Protein AF-0000000078603476 (afdb_homodimer)

InterPro domains:
  IPR000999 Ribonuclease III domain [PF14622] (29-134)
  IPR000999 Ribonuclease III domain [PS50142] (12-132)
  IPR000999 Ribonuclease III domain [SM00535] (27-155)
  IPR000999 Ribonuclease III domain [cd00593] (28-134)
  IPR036389 Ribonuclease III, endonuclease domain superfamily [G3DSA:1.10.1520.10] (11-147)
  IPR036389 Ribonuclease III, endonuclease domain superfamily [SSF69065] (13-151)

Structure (mmCIF, N/CA/C/O backbone):
data_AF-0000000078603476-model_v1
#
loop_
_entity.id
_entity.type
_entity.pdbx_description
1 polymer 'RNase III domain-containing protein'
#
loop_
_atom_site.group_PDB
_atom_site.id
_atom_site.type_symbol
_atom_site.label_atom_id
_atom_site.label_alt_id
_atom_site.label_comp_id
_atom_site.label_asym_id
_atom_site.label_entity_id
_atom_site.label_seq_id
_atom_site.pdbx_PDB_ins_code
_atom_site.Cartn_x
_atom_site.Cartn_y
_atom_site.Cartn_z
_atom_site.occupancy
_atom_site.B_iso_or_equiv
_atom_site.auth_seq_id
_atom_site.auth_comp_id
_atom_site.auth_asym_id
_atom_site.auth_atom_id
_atom_site.pdbx_PDB_model_num
ATOM 1 N N . MET A 1 1 ? -0.217 34.094 14.609 1 34.44 1 MET A N 1
ATOM 2 C CA . MET A 1 1 ? -0.036 32.969 15.531 1 34.44 1 MET A CA 1
ATOM 3 C C . MET A 1 1 ? 1.355 32.344 15.375 1 34.44 1 MET A C 1
ATOM 5 O O . MET A 1 1 ? 1.787 32.062 14.266 1 34.44 1 MET A O 1
ATOM 9 N N . SER A 1 2 ? 2.225 32.531 16.266 1 40.16 2 SER A N 1
ATOM 10 C CA . SER A 1 2 ? 3.652 32.281 16.391 1 40.16 2 SER A CA 1
ATOM 11 C C . SER A 1 2 ? 4.02 30.906 15.836 1 40.16 2 SER A C 1
ATOM 13 O O . SER A 1 2 ? 3.369 29.906 16.156 1 40.16 2 SER A O 1
ATOM 15 N N . ARG A 1 3 ? 4.402 30.781 14.477 1 49.72 3 ARG A N 1
ATOM 16 C CA . ARG A 1 3 ? 5.07 29.781 13.648 1 49.72 3 ARG A CA 1
ATOM 17 C C . ARG A 1 3 ? 6.043 28.938 14.469 1 49.72 3 ARG A C 1
ATOM 19 O O . ARG A 1 3 ? 7.227 29.281 14.57 1 49.72 3 ARG A O 1
ATOM 26 N N . HIS A 1 4 ? 5.641 28.391 15.672 1 55.88 4 HIS A N 1
ATOM 27 C CA . HIS A 1 4 ? 6.527 27.781 16.656 1 55.88 4 HIS A CA 1
ATOM 28 C C . HIS A 1 4 ? 7.027 26.422 16.188 1 55.88 4 HIS A C 1
ATOM 30 O O . HIS A 1 4 ? 6.371 25.766 15.383 1 55.88 4 HIS A O 1
ATOM 36 N N . SER A 1 5 ? 8.383 26.125 16.406 1 64.69 5 SER A N 1
ATOM 37 C CA . SER A 1 5 ? 9.195 24.938 16.188 1 64.69 5 SER A CA 1
ATOM 38 C C . SER A 1 5 ? 8.516 23.688 16.75 1 64.69 5 SER A C 1
ATOM 40 O O . SER A 1 5 ? 8.875 22.578 16.391 1 64.69 5 SER A O 1
ATOM 42 N N . SER A 1 6 ? 7.469 23.984 17.594 1 72.12 6 SER A N 1
ATOM 43 C CA . SER A 1 6 ? 6.812 22.859 18.25 1 72.12 6 SER A CA 1
ATOM 44 C C . SER A 1 6 ? 5.32 23.109 18.438 1 72.12 6 SER A C 1
ATOM 46 O O . SER A 1 6 ? 4.875 24.25 18.391 1 72.12 6 SER A O 1
ATOM 48 N N . PHE A 1 7 ? 4.609 22.141 18.375 1 78.75 7 PHE A N 1
ATOM 49 C CA . PHE A 1 7 ? 3.203 22.203 18.766 1 78.75 7 PHE A CA 1
ATOM 50 C C . PHE A 1 7 ? 3.068 22.453 20.266 1 78.75 7 PHE A C 1
ATOM 52 O O . PHE A 1 7 ? 3.842 21.922 21.062 1 78.75 7 PHE A O 1
ATOM 59 N N . SER A 1 8 ? 2.143 23.375 20.578 1 85.25 8 SER A N 1
ATOM 60 C CA . SER A 1 8 ? 1.782 23.406 21.984 1 85.25 8 SER A CA 1
ATOM 61 C C . SER A 1 8 ? 1.228 22.062 22.453 1 85.25 8 SER A C 1
ATOM 63 O O . SER A 1 8 ? 0.797 21.25 21.625 1 85.25 8 SER A O 1
ATOM 65 N N . VAL A 1 9 ? 1.334 21.828 23.734 1 89.12 9 VAL A N 1
ATOM 66 C CA . VAL A 1 9 ? 0.82 20.594 24.312 1 89.12 9 VAL A CA 1
ATOM 67 C C . VAL A 1 9 ? -0.654 20.422 23.953 1 89.12 9 VAL A C 1
ATOM 69 O O . VAL A 1 9 ? -1.102 19.328 23.641 1 89.12 9 VAL A O 1
ATOM 72 N N . GLN A 1 10 ? -1.368 21.562 23.891 1 91.06 10 GLN A N 1
ATOM 73 C CA . GLN A 1 10 ? -2.793 21.547 23.578 1 91.06 10 GLN A CA 1
ATOM 74 C C . GLN A 1 10 ? -3.031 21.172 22.109 1 91.06 10 GLN A C 1
ATOM 76 O O . GLN A 1 10 ? -3.926 20.375 21.812 1 91.06 10 GLN A O 1
ATOM 81 N N . GLU A 1 11 ? -2.277 21.688 21.25 1 93.56 11 GLU A N 1
ATOM 82 C CA . GLU A 1 11 ? -2.408 21.406 19.828 1 93.56 11 GLU A CA 1
ATOM 83 C C . GLU A 1 11 ? -2.088 19.938 19.531 1 93.56 11 GLU A C 1
ATOM 85 O O . GLU A 1 11 ? -2.803 19.281 18.781 1 93.56 11 GLU A O 1
ATOM 90 N N . LYS A 1 12 ? -1.003 19.531 20.156 1 95.62 12 LYS A N 1
ATOM 91 C CA . LYS A 1 12 ? -0.625 18.125 19.984 1 95.62 12 LYS A CA 1
ATOM 92 C C . LYS A 1 12 ? -1.734 17.203 20.469 1 95.62 12 LYS A C 1
ATOM 94 O O . LYS A 1 12 ? -2.113 16.266 19.75 1 95.62 12 LYS A O 1
ATOM 99 N N . SER A 1 13 ? -2.289 17.484 21.656 1 96.62 13 SER A N 1
ATOM 100 C CA . SER A 1 13 ? -3.35 16.656 22.219 1 96.62 13 SER A CA 1
ATOM 101 C C . SER A 1 13 ? -4.594 16.656 21.344 1 96.62 13 SER A C 1
ATOM 103 O O . SER A 1 13 ? -5.262 15.633 21.188 1 96.62 13 SER A O 1
ATOM 105 N N . ALA A 1 14 ? -4.887 17.766 20.781 1 97.38 14 ALA A N 1
ATOM 106 C CA . ALA A 1 14 ? -6.066 17.891 19.938 1 97.38 14 ALA A CA 1
ATOM 107 C C . ALA A 1 14 ? -5.938 17.016 18.688 1 97.38 14 ALA A C 1
ATOM 109 O O . ALA A 1 14 ? -6.879 16.297 18.328 1 97.38 14 ALA A O 1
ATOM 110 N N . VAL A 1 15 ? -4.785 17.047 18.047 1 98.19 15 VAL A N 1
ATOM 111 C CA . VAL A 1 15 ? -4.59 16.25 16.844 1 98.19 15 VAL A CA 1
ATOM 112 C C . VAL A 1 15 ? -4.566 14.766 17.203 1 98.19 15 VAL A C 1
ATOM 114 O O . VAL A 1 15 ? -5.133 13.938 16.5 1 98.19 15 VAL A O 1
ATOM 117 N N . GLU A 1 16 ? -3.889 14.445 18.312 1 98.56 16 GLU A N 1
ATOM 118 C CA . GLU A 1 16 ? -3.834 13.062 18.766 1 98.56 16 GLU A CA 1
ATOM 119 C C . GLU A 1 16 ? -5.23 12.516 19.047 1 98.56 16 GLU A C 1
ATOM 121 O O . GLU A 1 16 ? -5.496 11.336 18.812 1 98.56 16 GLU A O 1
ATOM 126 N N . GLU A 1 17 ? -6.09 13.375 19.469 1 98.12 17 GLU A N 1
ATOM 127 C CA . GLU A 1 17 ? -7.484 12.984 19.672 1 98.12 17 GLU A CA 1
ATOM 128 C C . GLU A 1 17 ? -8.18 12.75 18.328 1 98.12 17 GLU A C 1
ATOM 130 O O . GLU A 1 17 ? -8.945 11.797 18.188 1 98.12 17 GLU A O 1
ATOM 135 N N . ILE A 1 18 ? -7.953 13.555 17.391 1 98.06 18 ILE A N 1
ATOM 136 C CA . ILE A 1 18 ? -8.555 13.445 16.062 1 98.06 18 ILE A CA 1
ATOM 137 C C . ILE A 1 18 ? -8.141 12.125 15.422 1 98.06 18 ILE A C 1
ATOM 139 O O . ILE A 1 18 ? -8.977 11.422 14.844 1 98.06 18 ILE A O 1
ATOM 143 N N . VAL A 1 19 ? -6.883 11.711 15.547 1 98.38 19 VAL A N 1
ATOM 144 C CA . VAL A 1 19 ? -6.379 10.555 14.82 1 98.38 19 VAL A CA 1
ATOM 145 C C . VAL A 1 19 ? -6.465 9.312 15.711 1 98.38 19 VAL A C 1
ATOM 147 O O . VAL A 1 19 ? -6.301 8.188 15.234 1 98.38 19 VAL A O 1
ATOM 150 N N . GLY A 1 20 ? -6.688 9.5 17.016 1 98.25 20 GLY A N 1
ATOM 151 C CA . GLY A 1 20 ? -6.773 8.383 17.953 1 98.25 20 GLY A CA 1
ATOM 152 C C . GLY A 1 20 ? -5.441 7.695 18.172 1 98.25 20 GLY A C 1
ATOM 153 O O . GLY A 1 20 ? -5.375 6.465 18.234 1 98.25 20 GLY A O 1
ATOM 154 N N . TYR A 1 21 ? -4.391 8.438 18.266 1 98.69 21 TYR A N 1
ATOM 155 C CA . TYR A 1 21 ? -3.047 7.895 18.422 1 98.69 21 TYR A CA 1
ATOM 156 C C . TYR A 1 21 ? -2.148 8.867 19.172 1 98.69 21 TYR A C 1
ATOM 158 O O . TYR A 1 21 ? -2.172 10.078 18.922 1 98.69 21 TYR A O 1
ATOM 166 N N . ARG A 1 22 ? -1.406 8.438 20.109 1 98.5 22 ARG A N 1
ATOM 167 C CA . ARG A 1 22 ? -0.445 9.242 20.859 1 98.5 22 ARG A CA 1
ATOM 168 C C . ARG A 1 22 ? 0.969 9.039 20.328 1 98.5 22 ARG A C 1
ATOM 170 O O . ARG A 1 22 ? 1.52 7.941 20.406 1 98.5 22 ARG A O 1
ATOM 177 N N . PHE A 1 23 ? 1.571 10.094 19.906 1 98.19 23 PHE A N 1
ATOM 178 C CA . PHE A 1 23 ? 2.883 10.008 19.266 1 98.19 23 PHE A CA 1
ATOM 179 C C . PHE A 1 23 ? 3.986 9.93 20.312 1 98.19 23 PHE A C 1
ATOM 181 O O . PHE A 1 23 ? 3.992 10.703 21.281 1 98.19 23 PHE A O 1
ATOM 188 N N . GLU A 1 24 ? 4.84 9.016 20.125 1 97.94 24 GLU A N 1
ATOM 189 C CA . GLU A 1 24 ? 6.066 8.969 20.906 1 97.94 24 GLU A CA 1
ATOM 190 C C . GLU A 1 24 ? 7.086 9.984 20.406 1 97.94 24 GLU A C 1
ATOM 192 O O . GLU A 1 24 ? 7.711 10.695 21.188 1 97.94 24 GLU A O 1
ATOM 197 N N . ASN A 1 25 ? 7.266 10.055 19.109 1 96.56 25 ASN A N 1
ATOM 198 C CA . ASN A 1 25 ? 8.109 11.039 18.438 1 96.56 25 ASN A CA 1
ATOM 199 C C . ASN A 1 25 ? 7.281 12.156 17.812 1 96.56 25 ASN A C 1
ATOM 201 O O . ASN A 1 25 ? 6.715 12 16.734 1 96.56 25 ASN A O 1
ATOM 205 N N . GLU A 1 26 ? 7.332 13.227 18.391 1 95.19 26 GLU A N 1
ATOM 206 C CA . GLU A 1 26 ? 6.527 14.375 17.969 1 95.19 26 GLU A CA 1
ATOM 207 C C . GLU A 1 26 ? 6.973 14.875 16.594 1 95.19 26 GLU A C 1
ATOM 209 O O . GLU A 1 26 ? 6.211 15.547 15.898 1 95.19 26 GLU A O 1
ATOM 214 N N . GLY A 1 27 ? 8.18 14.609 16.219 1 95.44 27 GLY A N 1
ATOM 215 C CA . GLY A 1 27 ? 8.695 15.031 14.93 1 95.44 27 GLY A CA 1
ATOM 216 C C . GLY A 1 27 ? 7.879 14.5 13.766 1 95.44 27 GLY A C 1
ATOM 217 O O . GLY A 1 27 ? 7.707 15.195 12.758 1 95.44 27 GLY A O 1
ATOM 218 N N . TYR A 1 28 ? 7.375 13.227 13.906 1 96.94 28 TYR A N 1
ATOM 219 C CA . TYR A 1 28 ? 6.527 12.656 12.867 1 96.94 28 TYR A CA 1
ATOM 220 C C . TYR A 1 28 ? 5.246 13.461 12.703 1 96.94 28 TYR A C 1
ATOM 222 O O . TYR A 1 28 ? 4.824 13.742 11.578 1 96.94 28 TYR A O 1
ATOM 230 N N . LEU A 1 29 ? 4.695 13.836 13.82 1 97.5 29 LEU A N 1
ATOM 231 C CA . LEU A 1 29 ? 3.451 14.602 13.812 1 97.5 29 LEU A CA 1
ATOM 232 C C . LEU A 1 29 ? 3.668 15.977 13.195 1 97.5 29 LEU A C 1
ATOM 234 O O . LEU A 1 29 ? 2.895 16.406 12.336 1 97.5 29 LEU A O 1
ATOM 238 N N . LEU A 1 30 ? 4.703 16.625 13.609 1 95.88 30 LEU A N 1
ATOM 239 C CA . LEU A 1 30 ? 5.012 17.969 13.109 1 95.88 30 LEU A CA 1
ATOM 240 C C . LEU A 1 30 ? 5.238 17.938 11.602 1 95.88 30 LEU A C 1
ATOM 242 O O . LEU A 1 30 ? 4.699 18.781 10.875 1 95.88 30 LEU A O 1
ATOM 246 N N . ARG A 1 31 ? 5.977 17 11.172 1 96.69 31 ARG A N 1
ATOM 247 C CA . ARG A 1 31 ? 6.254 16.875 9.75 1 96.69 31 ARG A CA 1
ATOM 248 C C . ARG A 1 31 ? 4.973 16.6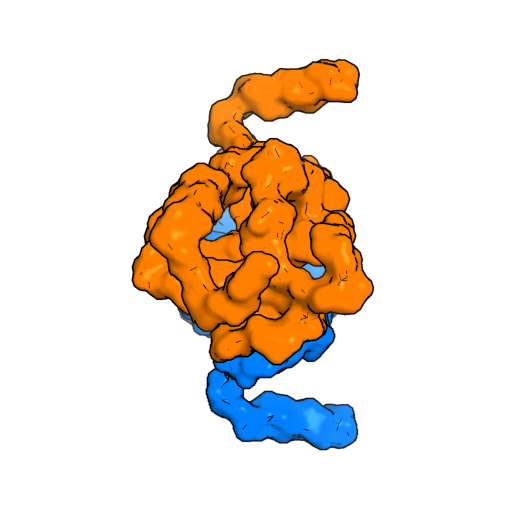25 8.961 1 96.69 31 ARG A C 1
ATOM 250 O O . ARG A 1 31 ? 4.766 17.219 7.898 1 96.69 31 ARG A O 1
ATOM 257 N N . ALA A 1 32 ? 4.117 15.789 9.484 1 98.25 32 ALA A N 1
ATOM 258 C CA . ALA A 1 32 ? 2.887 15.414 8.797 1 98.25 32 ALA A CA 1
ATOM 259 C C . ALA A 1 32 ? 1.976 16.625 8.602 1 98.25 32 ALA A C 1
ATOM 261 O O . ALA A 1 32 ? 1.225 16.703 7.625 1 98.25 32 ALA A O 1
ATOM 262 N N . LEU A 1 33 ? 2.121 17.594 9.492 1 97.62 33 LEU A N 1
ATOM 263 C CA . LEU A 1 33 ? 1.193 18.719 9.469 1 97.62 33 LEU A CA 1
ATOM 264 C C . LEU A 1 33 ? 1.863 19.969 8.898 1 97.62 33 LEU A C 1
ATOM 266 O O . LEU A 1 33 ? 1.305 21.062 8.969 1 97.62 33 LEU A O 1
ATOM 270 N N . THR A 1 34 ? 2.984 19.797 8.367 1 96.75 34 THR A N 1
ATOM 271 C CA . THR A 1 34 ? 3.691 20.906 7.738 1 96.75 34 THR A CA 1
ATOM 272 C C . THR A 1 34 ? 3.666 20.781 6.219 1 96.75 34 THR A C 1
ATOM 274 O O . THR A 1 34 ? 4.309 19.891 5.656 1 96.75 34 THR A O 1
ATOM 277 N N . ALA A 1 35 ? 2.965 21.656 5.566 1 96.5 35 ALA A N 1
ATOM 278 C CA . ALA A 1 35 ? 2.768 21.578 4.125 1 96.5 35 ALA A CA 1
ATOM 279 C C . ALA A 1 35 ? 4.008 22.062 3.373 1 96.5 35 ALA A C 1
ATOM 281 O O . ALA A 1 35 ? 4.816 22.812 3.912 1 96.5 35 ALA A O 1
ATOM 282 N N . LYS A 1 36 ? 4.105 21.562 2.178 1 93.56 36 LYS A N 1
ATOM 283 C CA . LYS A 1 36 ? 5.145 22.047 1.274 1 93.56 36 LYS A CA 1
ATOM 284 C C . LYS A 1 36 ? 5.039 23.562 1.075 1 93.56 36 LYS A C 1
ATOM 286 O O . LYS A 1 36 ? 3.938 24.094 0.937 1 93.56 36 LYS A O 1
ATOM 291 N N . GLY A 1 37 ? 6.188 24.266 1.136 1 90.62 37 GLY A N 1
ATOM 292 C CA . GLY A 1 37 ? 6.195 25.703 0.907 1 90.62 37 GLY A CA 1
ATOM 293 C C . GLY A 1 37 ? 6.234 26.516 2.189 1 90.62 37 GLY A C 1
ATOM 294 O O . GLY A 1 37 ? 6.457 27.719 2.16 1 90.62 37 GLY A O 1
ATOM 295 N N . CYS A 1 38 ? 5.996 25.812 3.283 1 90.75 38 CYS A N 1
ATOM 296 C CA . CYS A 1 38 ? 6.062 26.516 4.562 1 90.75 38 CYS A CA 1
ATOM 297 C C . CYS A 1 38 ? 7.453 27.094 4.793 1 90.75 38 CYS A C 1
ATOM 299 O O . CYS A 1 38 ? 8.461 26.438 4.508 1 90.75 38 CYS A O 1
ATOM 301 N N . GLU A 1 39 ? 7.527 28.234 5.34 1 86 39 GLU A N 1
ATOM 302 C CA . GLU A 1 39 ? 8.773 28.969 5.531 1 86 39 GLU A CA 1
ATOM 303 C C . GLU A 1 39 ? 9.641 28.312 6.598 1 86 39 GLU A C 1
ATOM 305 O O . GLU A 1 39 ? 10.875 28.344 6.512 1 86 39 GLU A O 1
ATOM 310 N N . PHE A 1 40 ? 9.055 27.719 7.598 1 84 40 PHE A N 1
ATOM 311 C CA . PHE A 1 40 ? 9.758 27.047 8.68 1 84 40 PHE A CA 1
ATOM 312 C C . PHE A 1 40 ? 9.352 25.578 8.773 1 84 40 PHE A C 1
ATOM 314 O O . PHE A 1 40 ? 8.227 25.266 9.172 1 84 40 PHE A O 1
ATOM 321 N N . ALA A 1 41 ? 10.266 24.672 8.43 1 88.81 41 ALA A N 1
ATOM 322 C CA . ALA A 1 41 ? 9.984 23.234 8.43 1 88.81 41 ALA A CA 1
ATOM 323 C C . ALA A 1 41 ? 11.172 22.438 8.953 1 88.81 41 ALA A C 1
ATOM 325 O O . ALA A 1 41 ? 11.773 21.641 8.227 1 88.81 41 ALA A O 1
ATOM 326 N N . PRO A 1 42 ? 11.438 22.562 10.25 1 85.19 42 PRO A N 1
ATOM 327 C CA . PRO A 1 42 ? 12.633 21.906 10.805 1 85.19 42 PRO A CA 1
ATOM 328 C C . PRO A 1 42 ? 12.594 20.391 10.648 1 85.19 42 PRO A C 1
ATOM 330 O O . PRO A 1 42 ? 13.648 19.75 10.578 1 85.19 42 PRO A O 1
ATOM 333 N N . HIS A 1 43 ? 11.469 19.797 10.586 1 87.62 43 HIS A N 1
ATOM 334 C CA . HIS A 1 43 ? 11.336 18.344 10.445 1 87.62 43 HIS A CA 1
ATOM 335 C C . HIS A 1 43 ? 10.992 17.969 9.016 1 87.62 43 HIS A C 1
ATOM 337 O O . HIS A 1 43 ? 10.688 16.797 8.734 1 87.62 43 HIS A O 1
ATOM 343 N N . GLY A 1 44 ? 11.047 18.938 8.148 1 91.5 44 GLY A N 1
ATOM 344 C CA . GLY A 1 44 ? 10.656 18.703 6.77 1 91.5 44 GLY A CA 1
ATOM 345 C C . GLY A 1 44 ? 9.18 18.922 6.516 1 91.5 44 GLY A C 1
ATOM 346 O O . GLY A 1 44 ? 8.438 19.297 7.43 1 91.5 44 GLY A O 1
ATOM 347 N N . THR A 1 45 ? 8.75 18.812 5.273 1 95.75 45 THR A N 1
ATOM 348 C CA . THR A 1 45 ? 7.359 18.984 4.879 1 95.75 45 THR A CA 1
ATOM 349 C C . THR A 1 45 ? 6.707 17.641 4.582 1 95.75 45 THR A C 1
ATOM 351 O O . THR A 1 45 ? 7.387 16.609 4.535 1 95.75 45 THR A O 1
ATOM 354 N N . ASN A 1 46 ? 5.453 17.672 4.422 1 97.75 46 ASN A N 1
ATOM 355 C CA . ASN A 1 46 ? 4.727 16.406 4.488 1 97.75 46 ASN A CA 1
ATOM 356 C C . ASN A 1 46 ? 4.574 15.773 3.107 1 97.75 46 ASN A C 1
ATOM 358 O O . ASN A 1 46 ? 4.105 14.641 2.986 1 97.75 46 ASN A O 1
ATOM 362 N N . ASP A 1 47 ? 5.086 16.391 2.041 1 96.62 47 ASP A N 1
ATOM 363 C CA . ASP A 1 47 ? 4.863 15.93 0.675 1 96.62 47 ASP A CA 1
ATOM 364 C C . ASP A 1 47 ? 5.512 14.562 0.44 1 96.62 47 ASP A C 1
ATOM 366 O O . ASP A 1 47 ? 4.887 13.656 -0.107 1 96.62 47 ASP A O 1
ATOM 370 N N . ARG A 1 48 ? 6.73 14.414 0.896 1 95.94 48 ARG A N 1
ATOM 371 C CA . ARG A 1 48 ? 7.406 13.133 0.723 1 95.94 48 ARG A CA 1
ATOM 372 C C . ARG A 1 48 ? 6.797 12.062 1.626 1 95.94 48 ARG A C 1
ATOM 374 O O . ARG A 1 48 ? 6.652 10.906 1.22 1 95.94 48 ARG A O 1
ATOM 381 N N . LEU A 1 49 ? 6.457 12.422 2.834 1 97.38 49 LEU A N 1
ATOM 382 C CA . LEU A 1 49 ? 5.887 11.508 3.814 1 97.38 49 LEU A CA 1
ATOM 383 C C . LEU A 1 49 ? 4.531 10.984 3.346 1 97.38 49 LEU A C 1
ATOM 385 O O . LEU A 1 49 ? 4.168 9.844 3.633 1 97.38 49 LEU A O 1
ATOM 389 N N . ALA A 1 50 ? 3.85 11.75 2.576 1 98.56 50 ALA A N 1
ATOM 390 C CA . ALA A 1 50 ? 2.512 11.391 2.113 1 98.56 50 ALA A CA 1
ATOM 391 C C . ALA A 1 50 ? 2.561 10.219 1.137 1 98.56 50 ALA A C 1
ATOM 393 O O . ALA A 1 50 ? 1.578 9.492 0.979 1 98.56 50 ALA A O 1
ATOM 394 N N . VAL A 1 51 ? 3.664 10.047 0.502 1 98.06 51 VAL A N 1
ATOM 395 C CA . VAL A 1 51 ? 3.771 9.023 -0.535 1 98.06 51 VAL A CA 1
ATOM 396 C C . VAL A 1 51 ? 3.623 7.637 0.087 1 98.06 51 VAL A C 1
ATOM 398 O O . VAL A 1 51 ? 2.701 6.891 -0.254 1 98.06 51 VAL A O 1
ATOM 401 N N . PRO A 1 52 ? 4.469 7.277 1.084 1 98 52 PRO A N 1
ATOM 402 C CA . PRO A 1 52 ? 4.188 5.992 1.73 1 98 52 PRO A CA 1
ATOM 403 C C . PRO A 1 52 ? 2.871 5.992 2.5 1 98 52 PRO A C 1
ATOM 405 O O . PRO A 1 52 ? 2.223 4.953 2.625 1 98 52 PRO A O 1
ATOM 408 N N . GLY A 1 53 ? 2.432 7.125 2.955 1 98.62 53 GLY A N 1
ATOM 409 C CA . GLY A 1 53 ? 1.159 7.234 3.652 1 98.62 53 GLY A CA 1
ATOM 410 C C . GLY A 1 53 ? -0.026 6.824 2.799 1 98.62 53 GLY A C 1
ATOM 411 O O . GLY A 1 53 ? -0.929 6.133 3.273 1 98.62 53 GLY A O 1
ATOM 412 N N . ALA A 1 54 ? 0.021 7.273 1.573 1 98.44 54 ALA A N 1
ATOM 413 C CA . ALA A 1 54 ? -1.046 6.895 0.65 1 98.44 54 ALA A CA 1
ATOM 414 C C . ALA A 1 54 ? -1.077 5.383 0.435 1 98.44 54 ALA A C 1
ATOM 416 O O . ALA A 1 54 ? -2.152 4.781 0.369 1 98.44 54 ALA A O 1
ATOM 417 N N . THR A 1 55 ? 0.052 4.828 0.341 1 98.44 55 THR A N 1
ATOM 418 C CA . THR A 1 55 ? 0.148 3.391 0.112 1 98.44 55 THR A CA 1
ATOM 419 C C . THR A 1 55 ? -0.302 2.615 1.348 1 98.44 55 THR A C 1
ATOM 421 O O . THR A 1 55 ? -0.987 1.598 1.232 1 98.44 55 THR A O 1
ATOM 424 N N . VAL A 1 56 ? 0.063 3.084 2.502 1 98.62 56 VAL A N 1
ATOM 425 C CA . VAL A 1 56 ? -0.378 2.447 3.74 1 98.62 56 VAL A CA 1
ATOM 426 C C . VAL A 1 56 ? -1.899 2.523 3.846 1 98.62 56 VAL A C 1
ATOM 428 O O . VAL A 1 56 ? -2.551 1.547 4.223 1 98.62 56 VAL A O 1
ATOM 431 N N . LEU A 1 57 ? -2.422 3.639 3.529 1 98.44 57 LEU A N 1
ATOM 432 C CA . LEU A 1 57 ? -3.873 3.791 3.576 1 98.44 57 LEU A CA 1
ATOM 433 C C . LEU A 1 57 ? -4.555 2.809 2.627 1 98.44 57 LEU A C 1
ATOM 435 O O . LEU A 1 57 ? -5.531 2.158 3 1 98.44 57 LEU A O 1
ATOM 439 N N . ASN A 1 58 ? -4.062 2.734 1.431 1 98.44 58 ASN A N 1
ATOM 440 C CA . ASN A 1 58 ? -4.59 1.752 0.489 1 98.44 58 ASN A CA 1
ATOM 441 C C . ASN A 1 58 ? -4.527 0.338 1.058 1 98.44 58 ASN A C 1
ATOM 443 O O . ASN A 1 58 ? -5.477 -0.435 0.921 1 98.44 58 ASN A O 1
ATOM 447 N N . LEU A 1 59 ? -3.434 0.029 1.661 1 98.06 59 LEU A N 1
ATOM 448 C CA . LEU A 1 59 ? -3.256 -1.309 2.215 1 98.06 59 LEU A CA 1
ATOM 449 C C . LEU A 1 59 ? -4.266 -1.578 3.324 1 98.06 59 LEU A C 1
ATOM 451 O O . LEU A 1 59 ? -4.848 -2.664 3.391 1 98.06 59 LEU A O 1
ATOM 455 N N . VAL A 1 60 ? -4.473 -0.609 4.16 1 97.06 60 VAL A N 1
ATOM 456 C CA . VAL A 1 60 ? -5.453 -0.738 5.238 1 97.06 60 VAL A CA 1
ATOM 457 C C . VAL A 1 60 ? -6.824 -1.068 4.652 1 97.06 60 VAL A C 1
ATOM 459 O O . VAL A 1 60 ? -7.523 -1.949 5.156 1 97.06 60 VAL A O 1
ATOM 462 N N . ILE A 1 61 ? -7.18 -0.441 3.643 1 96.88 61 ILE A N 1
ATOM 463 C CA . ILE A 1 61 ? -8.5 -0.59 3.033 1 96.88 61 ILE A CA 1
ATOM 464 C C . ILE A 1 61 ? -8.617 -1.967 2.385 1 96.88 61 ILE A C 1
ATOM 466 O O . ILE A 1 61 ? -9.547 -2.717 2.668 1 96.88 61 ILE A O 1
ATOM 470 N N . VAL A 1 62 ? -7.617 -2.342 1.615 1 96.5 62 VAL A N 1
ATOM 471 C CA . VAL A 1 62 ? -7.766 -3.561 0.826 1 96.5 62 VAL A CA 1
ATOM 472 C C . VAL A 1 62 ? -7.492 -4.781 1.701 1 96.5 62 VAL A C 1
ATOM 474 O O . VAL A 1 62 ? -8.086 -5.844 1.498 1 96.5 62 VAL A O 1
ATOM 477 N N . ASP A 1 63 ? -6.594 -4.629 2.631 1 94.62 63 ASP A N 1
ATOM 478 C CA . ASP A 1 63 ? -6.324 -5.734 3.549 1 94.62 63 ASP A CA 1
ATOM 479 C C . ASP A 1 63 ? -7.57 -6.094 4.352 1 94.62 63 ASP A C 1
ATOM 481 O O . ASP A 1 63 ? -7.898 -7.273 4.504 1 94.62 63 ASP A O 1
ATOM 485 N N . THR A 1 64 ? -8.25 -5.098 4.824 1 91.75 64 THR A N 1
ATOM 486 C CA . THR A 1 64 ? -9.492 -5.312 5.566 1 91.75 64 THR A CA 1
ATOM 487 C C . THR A 1 64 ? -10.578 -5.863 4.652 1 91.75 64 THR A C 1
ATOM 489 O O . THR A 1 64 ? -11.336 -6.754 5.051 1 91.75 64 THR A O 1
ATOM 492 N N . ALA A 1 65 ? -10.68 -5.371 3.502 1 93.25 65 ALA A N 1
ATOM 493 C CA . ALA A 1 65 ? -11.68 -5.824 2.535 1 93.25 65 ALA A CA 1
ATOM 494 C C . ALA A 1 65 ? -11.438 -7.277 2.135 1 93.25 65 ALA A C 1
ATOM 496 O O . ALA A 1 65 ? -12.383 -8.055 1.976 1 93.25 65 ALA A O 1
ATOM 497 N N . HIS A 1 66 ? -10.195 -7.613 1.937 1 93.25 66 HIS A N 1
ATOM 498 C CA . HIS A 1 66 ? -9.836 -8.977 1.566 1 93.25 66 HIS A CA 1
ATOM 499 C C . HIS A 1 66 ? -10.32 -9.977 2.605 1 93.25 66 HIS A C 1
ATOM 501 O O . HIS A 1 66 ? -10.805 -11.055 2.254 1 93.25 66 HIS A O 1
ATOM 507 N N . ASP A 1 67 ? -10.273 -9.641 3.826 1 89.56 67 ASP A N 1
ATOM 508 C CA . ASP A 1 67 ? -10.648 -10.531 4.926 1 89.56 67 ASP A CA 1
ATOM 509 C C . ASP A 1 67 ? -12.148 -10.805 4.922 1 89.56 67 ASP A C 1
ATOM 511 O O . ASP A 1 67 ? -12.609 -11.781 5.516 1 89.56 67 ASP A O 1
ATOM 515 N N . THR A 1 68 ? -12.906 -9.953 4.25 1 89.31 68 THR A N 1
ATOM 516 C CA . THR A 1 68 ? -14.352 -10.117 4.234 1 89.31 68 THR A CA 1
ATOM 517 C C . THR A 1 68 ? -14.781 -11.031 3.088 1 89.31 68 THR A C 1
ATOM 519 O O . THR A 1 68 ? -15.945 -11.414 2.994 1 89.31 68 THR A O 1
ATOM 522 N N . GLY A 1 69 ? -13.906 -11.281 2.17 1 88.44 69 GLY A N 1
ATOM 523 C CA . GLY A 1 69 ? -14.227 -12.141 1.043 1 88.44 69 GLY A CA 1
ATOM 524 C C . GLY A 1 69 ? -14.672 -11.375 -0.187 1 88.44 69 GLY A C 1
ATOM 525 O O . GLY A 1 69 ? -15.086 -11.969 -1.185 1 88.44 69 GLY A O 1
ATOM 526 N N . LEU A 1 70 ? -14.594 -10.078 -0.144 1 88.94 70 LEU A N 1
ATOM 527 C CA . LEU A 1 70 ? -14.945 -9.258 -1.297 1 88.94 70 LEU A CA 1
ATOM 528 C C . LEU A 1 70 ? -14.086 -9.617 -2.502 1 88.94 70 LEU A C 1
ATOM 530 O O . LEU A 1 70 ? -12.891 -9.883 -2.359 1 88.94 70 LEU A O 1
ATOM 534 N N . GLY A 1 71 ? -14.719 -9.57 -3.715 1 91.19 71 GLY A N 1
ATOM 535 C CA . GLY A 1 71 ? -13.977 -9.797 -4.945 1 91.19 71 GLY A CA 1
ATOM 536 C C . GLY A 1 71 ? -13.039 -8.656 -5.301 1 91.19 71 GLY A C 1
ATOM 537 O O . GLY A 1 71 ? -13.07 -7.602 -4.66 1 91.19 71 GLY A O 1
ATOM 538 N N . LYS A 1 72 ? -12.219 -8.867 -6.238 1 94.5 72 LYS A N 1
ATOM 539 C CA . LYS A 1 72 ? -11.195 -7.914 -6.66 1 94.5 72 LYS A CA 1
ATOM 540 C C . LYS A 1 72 ? -11.82 -6.582 -7.066 1 94.5 72 LYS A C 1
ATOM 542 O O . LYS A 1 72 ? -11.359 -5.523 -6.641 1 94.5 72 LYS A O 1
ATOM 547 N N . GLU A 1 73 ? -12.859 -6.625 -7.844 1 93.5 73 GLU A N 1
ATOM 548 C CA . GLU A 1 73 ? -13.492 -5.414 -8.359 1 93.5 73 GLU A CA 1
ATOM 549 C C . GLU A 1 73 ? -14.062 -4.566 -7.223 1 93.5 73 GLU A C 1
ATOM 551 O O . GLU A 1 73 ? -13.922 -3.342 -7.227 1 93.5 73 GLU A O 1
ATOM 556 N N . LEU A 1 74 ? -14.641 -5.176 -6.336 1 92.69 74 LEU A N 1
ATOM 557 C CA . LEU A 1 74 ? -15.242 -4.453 -5.219 1 92.69 74 LEU A CA 1
ATOM 558 C C . LEU A 1 74 ? -14.164 -3.885 -4.301 1 92.69 74 LEU A C 1
ATOM 560 O O . LEU A 1 74 ? -14.312 -2.787 -3.76 1 92.69 74 LEU A O 1
ATOM 564 N N . MET A 1 75 ? -13.094 -4.621 -4.086 1 95.25 75 MET A N 1
ATOM 565 C CA . MET A 1 75 ? -11.977 -4.094 -3.305 1 95.25 75 MET A CA 1
ATOM 566 C C . MET A 1 75 ? -11.391 -2.85 -3.961 1 95.25 75 MET A C 1
ATOM 568 O O . MET A 1 75 ? -11.078 -1.872 -3.279 1 95.25 75 MET A O 1
ATOM 572 N N . ASP A 1 76 ? -11.305 -2.895 -5.273 1 95.12 76 ASP A N 1
ATOM 573 C CA . ASP A 1 76 ? -10.789 -1.751 -6.016 1 95.12 76 ASP A CA 1
ATOM 574 C C . ASP A 1 76 ? -11.719 -0.545 -5.887 1 95.12 76 ASP A C 1
ATOM 576 O O . ASP A 1 76 ? -11.25 0.589 -5.75 1 95.12 76 ASP A O 1
ATOM 580 N N . ARG A 1 77 ? -12.953 -0.812 -5.938 1 93.56 77 ARG A N 1
ATOM 581 C CA . ARG A 1 77 ? -13.938 0.258 -5.793 1 93.56 77 ARG A CA 1
ATOM 582 C C . ARG A 1 77 ? -13.844 0.902 -4.414 1 93.56 77 ARG A C 1
ATOM 584 O O . ARG A 1 77 ? -13.914 2.127 -4.289 1 93.56 77 ARG A O 1
ATOM 591 N N . GLU A 1 78 ? -13.664 0.089 -3.434 1 93.19 78 GLU A N 1
ATOM 592 C CA . GLU A 1 78 ? -13.531 0.612 -2.078 1 93.19 78 GLU A CA 1
ATOM 593 C C . GLU A 1 78 ? -12.273 1.473 -1.944 1 93.19 78 GLU A C 1
ATOM 595 O O . GLU A 1 78 ? -12.312 2.543 -1.333 1 93.19 78 GLU A O 1
ATOM 600 N N . ARG A 1 79 ? -11.234 0.951 -2.449 1 95.94 79 ARG A N 1
ATOM 601 C CA . ARG A 1 79 ? -9.984 1.696 -2.418 1 95.94 79 ARG A CA 1
ATOM 602 C C . ARG A 1 79 ? -10.125 3.043 -3.121 1 95.94 79 ARG A C 1
ATOM 604 O O . ARG A 1 79 ? -9.727 4.074 -2.584 1 95.94 79 ARG A O 1
ATOM 611 N N . GLN A 1 80 ? -10.758 3.078 -4.289 1 96.06 80 GLN A N 1
ATOM 612 C CA . GLN A 1 80 ? -10.945 4.297 -5.07 1 96.06 80 GLN A CA 1
ATOM 613 C C . GLN A 1 80 ? -11.82 5.301 -4.324 1 96.06 80 GLN A C 1
ATOM 615 O O . GLN A 1 80 ? -11.586 6.508 -4.387 1 96.06 80 GLN A O 1
ATOM 620 N N . LYS A 1 81 ? -12.734 4.781 -3.662 1 94.69 81 LYS A N 1
ATOM 621 C CA . LYS A 1 81 ? -13.688 5.645 -2.969 1 94.69 81 LYS A CA 1
ATOM 622 C C . LYS A 1 81 ? -13.086 6.203 -1.682 1 94.69 81 LYS A C 1
ATOM 624 O O . LYS A 1 81 ? -13.023 7.422 -1.495 1 94.69 81 LYS A O 1
ATOM 629 N N . TRP A 1 82 ? -12.547 5.289 -0.881 1 96.44 82 TRP A N 1
ATOM 630 C CA . TRP A 1 82 ? -12.203 5.668 0.485 1 96.44 82 TRP A CA 1
ATOM 631 C C . TRP A 1 82 ? -10.797 6.258 0.547 1 96.44 82 TRP A C 1
ATOM 633 O O . TRP A 1 82 ? -10.438 6.926 1.521 1 96.44 82 TRP A O 1
ATOM 643 N N . ALA A 1 83 ? -10 5.996 -0.499 1 97.56 83 ALA A N 1
ATOM 644 C CA . ALA A 1 83 ? -8.648 6.547 -0.526 1 97.56 83 ALA A CA 1
ATOM 645 C C . ALA A 1 83 ? -8.57 7.75 -1.461 1 97.56 83 ALA A C 1
ATOM 647 O O . ALA A 1 83 ? -7.492 8.32 -1.656 1 97.56 83 ALA A O 1
ATOM 648 N N . SER A 1 84 ? -9.688 8.164 -1.994 1 97.62 84 SER A N 1
ATOM 649 C CA . SER A 1 84 ? -9.656 9.305 -2.906 1 97.62 84 SER A CA 1
ATOM 650 C C . SER A 1 84 ? -9.281 10.586 -2.178 1 97.62 84 SER A C 1
ATOM 652 O O . SER A 1 84 ? -9.664 10.797 -1.025 1 97.62 84 SER A O 1
ATOM 654 N N . LYS A 1 85 ? -8.578 11.398 -2.91 1 97.62 85 LYS A N 1
ATOM 655 C CA . LYS A 1 85 ? -8.148 12.664 -2.318 1 97.62 85 LYS A CA 1
ATOM 656 C C . LYS A 1 85 ? -9.344 13.492 -1.856 1 97.62 85 LYS A C 1
ATOM 658 O O . LYS A 1 85 ? -9.305 14.109 -0.792 1 97.62 85 LYS A O 1
ATOM 663 N N . SER A 1 86 ? -10.359 13.516 -2.666 1 97.75 86 SER A N 1
ATOM 664 C CA . SER A 1 86 ? -11.555 14.281 -2.326 1 97.75 86 SER A CA 1
ATOM 665 C C . SER A 1 86 ? -12.188 13.766 -1.038 1 97.75 86 SER A C 1
ATOM 667 O O . SER A 1 86 ? -12.547 14.555 -0.158 1 97.75 86 SER A O 1
ATOM 669 N N . PHE A 1 87 ? -12.328 12.461 -0.866 1 98.06 87 PHE A N 1
ATOM 670 C CA . PHE A 1 87 ? -12.945 11.875 0.319 1 98.06 87 PHE A CA 1
ATOM 671 C C . PHE A 1 87 ? -12.094 12.133 1.556 1 98.06 87 PHE A C 1
ATOM 673 O O . PHE A 1 87 ? -12.602 12.562 2.59 1 98.06 87 PHE A O 1
ATOM 680 N N . ILE A 1 88 ? -10.797 11.852 1.461 1 97.69 88 ILE A N 1
ATOM 681 C CA . ILE A 1 88 ? -9.914 11.953 2.617 1 97.69 88 ILE A CA 1
ATOM 682 C C . ILE A 1 88 ? -9.805 13.414 3.051 1 97.69 88 ILE A C 1
ATOM 684 O O . ILE A 1 88 ? -9.742 13.711 4.246 1 97.69 88 ILE A O 1
ATOM 688 N N . ALA A 1 89 ? -9.766 14.32 2.031 1 98.56 89 ALA A N 1
ATOM 689 C CA . ALA A 1 89 ? -9.766 15.75 2.363 1 98.56 89 ALA A CA 1
ATOM 690 C C . ALA A 1 89 ? -11.023 16.125 3.139 1 98.56 89 ALA A C 1
ATOM 692 O O . ALA A 1 89 ? -10.945 16.844 4.145 1 98.56 89 ALA A O 1
ATOM 693 N N . ARG A 1 90 ? -12.156 15.68 2.689 1 98.31 90 ARG A N 1
ATOM 694 C CA . ARG A 1 90 ? -13.414 15.969 3.361 1 98.31 90 ARG A CA 1
ATOM 695 C C . ARG A 1 90 ? -13.398 15.469 4.801 1 98.31 90 ARG A C 1
ATOM 697 O O . ARG A 1 90 ? -13.898 16.141 5.707 1 98.31 90 ARG A O 1
ATOM 704 N N . GLN A 1 91 ? -12.875 14.305 5.035 1 98.12 91 GLN A N 1
ATOM 705 C CA . GLN A 1 91 ? -12.789 13.75 6.379 1 98.12 91 GLN A CA 1
ATOM 706 C C . GLN A 1 91 ? -11.898 14.609 7.273 1 98.12 91 GLN A C 1
ATOM 708 O O . GLN A 1 91 ? -12.203 14.812 8.453 1 98.12 91 GLN A O 1
ATOM 713 N N . GLY A 1 92 ? -10.75 15.055 6.75 1 98.38 92 GLY A N 1
ATOM 714 C CA . GLY A 1 92 ? -9.883 15.938 7.504 1 98.38 92 GLY A CA 1
ATOM 715 C C . GLY A 1 92 ? -10.555 17.234 7.918 1 98.38 92 GLY A C 1
ATOM 716 O O . GLY A 1 92 ? -10.469 17.641 9.078 1 98.38 92 GLY A O 1
ATOM 717 N N . PHE A 1 93 ? -11.242 17.875 6.93 1 98.38 93 PHE A N 1
ATOM 718 C CA . PHE A 1 93 ? -11.938 19.125 7.215 1 98.38 93 PHE A CA 1
ATOM 719 C C . PHE A 1 93 ? -13.047 18.891 8.242 1 98.38 93 PHE A C 1
ATOM 721 O O . PHE A 1 93 ? -13.219 19.703 9.156 1 98.38 93 PHE A O 1
ATOM 728 N N . ALA A 1 94 ? -13.797 17.828 8.102 1 98.12 94 ALA A N 1
ATOM 729 C CA . ALA A 1 94 ? -14.922 17.516 8.984 1 98.12 94 ALA A CA 1
ATOM 730 C C . ALA A 1 94 ? -14.461 17.375 10.43 1 98.12 94 ALA A C 1
ATOM 732 O O . ALA A 1 94 ? -15.242 17.594 11.359 1 98.12 94 ALA A O 1
ATOM 733 N N . ARG A 1 95 ? -13.203 17.125 10.641 1 98 95 ARG A N 1
ATOM 734 C CA . ARG A 1 95 ? -12.688 16.875 11.977 1 98 95 ARG A CA 1
ATOM 735 C C . ARG A 1 95 ? -11.852 18.047 12.477 1 98 95 ARG A C 1
ATOM 737 O O . ARG A 1 95 ? -11.25 17.984 13.547 1 98 95 ARG A O 1
ATOM 744 N N . GLY A 1 96 ? -11.742 19.031 11.664 1 97.62 96 GLY A N 1
ATOM 745 C CA . GLY A 1 96 ? -11.117 20.281 12.062 1 97.62 96 GLY A CA 1
ATOM 746 C C . GLY A 1 96 ? -9.602 20.25 11.961 1 97.62 96 GLY A C 1
ATOM 747 O O . GLY A 1 96 ? -8.914 21.031 12.625 1 97.62 96 GLY A O 1
ATOM 748 N N . LEU A 1 97 ? -9.094 19.391 11.156 1 97.62 97 LEU A N 1
ATOM 749 C CA . LEU A 1 97 ? -7.648 19.234 11.055 1 97.62 97 LEU A CA 1
ATOM 750 C C . LEU A 1 97 ? -7.008 20.484 10.461 1 97.62 97 LEU A C 1
ATOM 752 O O . LEU A 1 97 ? -5.828 20.766 10.688 1 97.62 97 LEU A O 1
ATOM 756 N N . ASP A 1 98 ? -7.738 21.281 9.68 1 96.38 98 ASP A N 1
ATOM 757 C CA . ASP A 1 98 ? -7.227 22.484 9.031 1 96.38 98 ASP A CA 1
ATOM 758 C C . ASP A 1 98 ? -6.758 23.5 10.062 1 96.38 98 ASP A C 1
ATOM 760 O O . ASP A 1 98 ? -5.875 24.312 9.789 1 96.38 98 ASP A O 1
ATOM 764 N N . ASN A 1 99 ? -7.277 23.406 11.281 1 95.56 99 ASN A N 1
ATOM 765 C CA . ASN A 1 99 ? -6.895 24.312 12.352 1 95.56 99 ASN A CA 1
ATOM 766 C C . ASN A 1 99 ? -5.457 24.078 12.805 1 95.56 99 ASN A C 1
ATOM 768 O O . ASN A 1 99 ? -4.871 24.922 13.492 1 95.56 99 ASN A O 1
ATOM 772 N N . TYR A 1 100 ? -4.918 22.938 12.414 1 95.94 100 TYR A N 1
ATOM 773 C CA . TYR A 1 100 ? -3.627 22.547 12.961 1 95.94 100 TYR A CA 1
ATOM 774 C C . TYR A 1 100 ? -2.582 22.406 11.859 1 95.94 100 TYR A C 1
ATOM 776 O O . TYR A 1 100 ? -1.408 22.156 12.141 1 95.94 100 TYR A O 1
ATOM 784 N N . LEU A 1 101 ? -3.008 22.531 10.625 1 95.69 101 LEU A N 1
ATOM 785 C CA . LEU A 1 101 ? -2.098 22.406 9.492 1 95.69 101 LEU A CA 1
ATOM 786 C C . LEU A 1 101 ? -1.246 23.672 9.336 1 95.69 101 LEU A C 1
ATOM 788 O O . LEU A 1 101 ? -1.767 24.781 9.383 1 95.69 101 LEU A O 1
ATOM 792 N N . ARG A 1 102 ? 0.03 23.453 9.242 1 94.12 102 ARG A N 1
ATOM 793 C CA . ARG A 1 102 ? 0.949 24.547 8.961 1 94.12 102 ARG A CA 1
ATOM 794 C C . ARG A 1 102 ? 1.098 24.766 7.461 1 94.12 102 ARG A C 1
ATOM 796 O O . ARG A 1 102 ? 1.611 23.906 6.75 1 94.12 102 ARG A O 1
ATOM 803 N N . ILE A 1 103 ? 0.663 25.906 7.02 1 93.31 103 ILE A N 1
ATOM 804 C CA . ILE A 1 103 ? 0.677 26.234 5.598 1 93.31 103 ILE A CA 1
ATOM 805 C C . ILE A 1 103 ? 1.444 27.531 5.379 1 93.31 103 ILE A C 1
ATOM 807 O O . ILE A 1 103 ? 1.608 28.328 6.305 1 93.31 103 ILE A O 1
ATOM 811 N N . SER A 1 104 ? 1.93 27.672 4.203 1 91.19 104 SER A N 1
ATOM 812 C CA . SER A 1 104 ? 2.672 28.875 3.875 1 91.19 104 SER A CA 1
ATOM 813 C C . SER A 1 104 ? 1.825 30.125 4.102 1 91.19 104 SER A C 1
ATOM 815 O O . SER A 1 104 ? 0.607 30.094 3.91 1 91.19 104 SER A O 1
ATOM 817 N N . GLN A 1 105 ? 2.455 31.234 4.395 1 88.62 105 GLN A N 1
ATOM 818 C CA . GLN A 1 105 ? 1.773 32.5 4.625 1 88.62 105 GLN A CA 1
ATOM 819 C C . GLN A 1 105 ? 1.084 33 3.355 1 88.62 105 GLN A C 1
ATOM 821 O O . GLN A 1 105 ? 0.062 33.688 3.424 1 88.62 105 GLN A O 1
ATOM 826 N N . SER A 1 106 ? 1.613 32.625 2.246 1 89.44 106 SER A N 1
ATOM 827 C CA . SER A 1 106 ? 1.08 33.094 0.964 1 89.44 106 SER A CA 1
ATOM 828 C C . SER A 1 106 ? -0.322 32.531 0.724 1 89.44 106 SER A C 1
ATOM 830 O O . SER A 1 106 ? -1.083 33.094 -0.074 1 89.44 106 SER A O 1
ATOM 832 N N . CYS A 1 107 ? -0.668 31.547 1.464 1 90.25 107 CYS A N 1
ATOM 833 C CA . CYS A 1 107 ? -1.981 30.922 1.305 1 90.25 107 CYS A CA 1
ATOM 834 C C . CYS A 1 107 ? -3.033 31.672 2.115 1 90.25 107 CYS A C 1
ATOM 836 O O . CYS A 1 107 ? -4.23 31.406 1.975 1 90.25 107 CYS A O 1
ATOM 838 N N . GLN A 1 108 ? -2.617 32.562 2.904 1 87.94 108 GLN A N 1
ATOM 839 C CA . GLN A 1 108 ? -3.486 33.406 3.727 1 87.94 108 GLN A CA 1
ATOM 840 C C . GLN A 1 108 ? -4.406 32.531 4.598 1 87.94 108 GLN A C 1
ATOM 842 O O . GLN A 1 108 ? -5.613 32.781 4.652 1 87.94 108 GLN A O 1
ATOM 847 N N . GLY A 1 109 ? -3.924 31.5 5.07 1 84.31 109 GLY A N 1
ATOM 848 C CA . GLY A 1 109 ? -4.637 30.672 6.031 1 84.31 109 GLY A CA 1
ATOM 849 C C . GLY A 1 109 ? -5.582 29.688 5.379 1 84.31 109 GLY A C 1
ATOM 850 O O . GLY A 1 10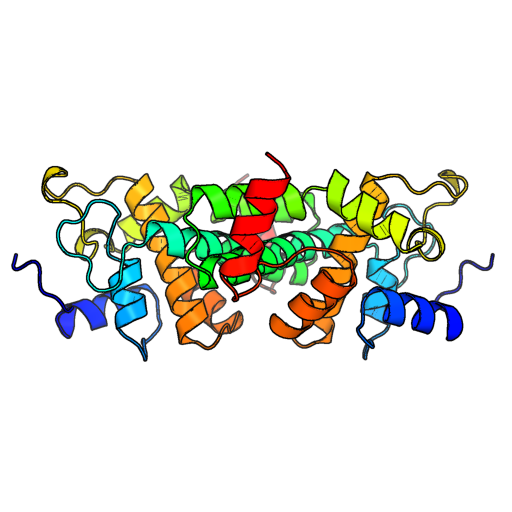9 ? -6.211 28.875 6.066 1 84.31 109 GLY A O 1
ATOM 851 N N . HIS A 1 110 ? -5.676 29.688 4.094 1 91.62 110 HIS A N 1
ATOM 852 C CA . HIS A 1 110 ? -6.582 28.797 3.385 1 91.62 110 HIS A CA 1
ATOM 853 C C . HIS A 1 110 ? -5.91 27.453 3.078 1 91.62 110 HIS A C 1
ATOM 855 O O . HIS A 1 110 ? -4.836 27.422 2.475 1 91.62 110 HIS A O 1
ATOM 861 N N . CYS A 1 111 ? -6.527 26.422 3.561 1 94.81 111 CYS A N 1
ATOM 862 C CA . CYS A 1 111 ? -6.082 25.062 3.283 1 94.81 111 CYS A CA 1
ATOM 863 C C . CYS A 1 111 ? -6.871 24.469 2.125 1 94.81 111 CYS A C 1
ATOM 865 O O . CYS A 1 111 ? -8.086 24.297 2.215 1 94.81 111 CYS A O 1
ATOM 867 N N . SER A 1 112 ? -6.188 24.125 1.038 1 96.75 112 SER A N 1
ATOM 868 C CA . SER A 1 112 ? -6.855 23.516 -0.105 1 96.75 112 SER A CA 1
ATOM 869 C C . SER A 1 112 ? -7.176 22.047 0.163 1 96.75 112 SER A C 1
ATOM 871 O O . SER A 1 112 ? -6.629 21.438 1.089 1 96.75 112 SER A O 1
ATOM 873 N N . SER A 1 113 ? -8.094 21.5 -0.649 1 97.56 113 SER A N 1
ATOM 874 C CA . SER A 1 113 ? -8.414 20.078 -0.55 1 97.56 113 SER A CA 1
ATOM 875 C C . SER A 1 113 ? -7.18 19.219 -0.772 1 97.56 113 SER A C 1
ATOM 877 O O . SER A 1 113 ? -7.008 18.188 -0.11 1 97.56 113 SER A O 1
ATOM 879 N N . ASP A 1 114 ? -6.344 19.625 -1.688 1 97.5 114 ASP A N 1
ATOM 880 C CA . ASP A 1 114 ? -5.121 18.875 -1.962 1 97.5 114 ASP A CA 1
ATOM 881 C C . ASP A 1 114 ? -4.184 18.891 -0.756 1 97.5 114 ASP A C 1
ATOM 883 O O . ASP A 1 114 ? -3.602 17.859 -0.403 1 97.5 114 ASP A O 1
ATOM 887 N N . GLN A 1 115 ? -4.016 20.031 -0.161 1 97.56 115 GLN A N 1
ATOM 888 C CA . GLN A 1 115 ? -3.18 20.156 1.027 1 97.56 115 GLN A CA 1
ATOM 889 C C . GLN A 1 115 ? -3.719 19.297 2.168 1 97.56 115 GLN A C 1
ATOM 891 O O . GLN A 1 115 ? -2.951 18.625 2.871 1 97.56 115 GLN A O 1
ATOM 896 N N . MET A 1 116 ? -5.023 19.328 2.285 1 98.38 116 MET A N 1
ATOM 897 C CA . MET A 1 116 ? -5.648 18.547 3.348 1 98.38 116 MET A CA 1
ATOM 898 C C . MET A 1 116 ? -5.453 17.047 3.115 1 98.38 116 MET A C 1
ATOM 900 O O . MET A 1 116 ? -5.062 16.312 4.027 1 98.38 116 MET A O 1
ATOM 904 N N . ALA A 1 117 ? -5.73 16.578 1.911 1 98.62 117 ALA A N 1
ATOM 905 C CA . ALA A 1 117 ? -5.543 15.172 1.58 1 98.62 117 ALA A CA 1
ATOM 906 C C . ALA A 1 117 ? -4.102 14.734 1.839 1 98.62 117 ALA A C 1
ATOM 908 O O . ALA A 1 117 ? -3.863 13.672 2.41 1 98.62 117 ALA A O 1
ATOM 909 N N . THR A 1 118 ? -3.164 15.586 1.474 1 98.44 118 THR A N 1
ATOM 910 C CA . THR A 1 118 ? -1.748 15.305 1.678 1 98.44 118 THR A CA 1
ATOM 911 C C . THR A 1 118 ? -1.43 15.18 3.164 1 98.44 118 THR A C 1
ATOM 913 O O . THR A 1 118 ? -0.702 14.273 3.576 1 98.44 118 THR A O 1
ATOM 916 N N . ALA A 1 119 ? -1.972 16.078 3.926 1 98.5 119 ALA A N 1
ATOM 917 C CA . ALA A 1 119 ? -1.739 16.047 5.367 1 98.5 119 ALA A CA 1
ATOM 918 C C . ALA A 1 119 ? -2.285 14.773 5.988 1 98.5 119 ALA A C 1
ATOM 920 O O . ALA A 1 119 ? -1.632 14.156 6.832 1 98.5 119 ALA A O 1
ATOM 921 N N . VAL A 1 120 ? -3.482 14.305 5.559 1 98.75 120 VAL A N 1
ATOM 922 C CA . VAL A 1 120 ? -4.09 13.094 6.094 1 98.75 120 VAL A CA 1
ATOM 923 C C . VAL A 1 120 ? -3.23 11.883 5.738 1 98.75 120 VAL A C 1
ATOM 925 O O . VAL A 1 120 ? -2.947 11.039 6.594 1 98.75 120 VAL A O 1
ATOM 928 N N . GLU A 1 121 ? -2.822 11.82 4.531 1 98.81 121 GLU A N 1
ATOM 929 C CA . GLU A 1 121 ? -1.951 10.727 4.109 1 98.81 121 GLU A CA 1
ATOM 930 C C . GLU A 1 121 ? -0.645 10.727 4.898 1 98.81 121 GLU A C 1
ATOM 932 O O . GLU A 1 121 ? -0.174 9.672 5.328 1 98.81 121 GLU A O 1
ATOM 937 N N . ALA A 1 122 ? -0.112 11.93 5.074 1 98.75 122 ALA A N 1
ATOM 938 C CA . ALA A 1 122 ? 1.134 12.055 5.828 1 98.75 122 ALA A CA 1
ATOM 939 C C . ALA A 1 122 ? 0.936 11.648 7.285 1 98.75 122 ALA A C 1
ATOM 941 O O . ALA A 1 122 ? 1.831 11.062 7.898 1 98.75 122 ALA A O 1
ATOM 942 N N . LEU A 1 123 ? -0.168 11.992 7.844 1 98.81 123 LEU A N 1
ATOM 943 C CA . LEU A 1 123 ? -0.472 11.57 9.203 1 98.81 123 LEU A CA 1
ATOM 944 C C . LEU A 1 123 ? -0.517 10.055 9.305 1 98.81 123 LEU A C 1
ATOM 946 O O . LEU A 1 123 ? -0.024 9.477 10.273 1 98.81 123 LEU A O 1
ATOM 950 N N . ILE A 1 124 ? -1.096 9.414 8.32 1 98.75 124 ILE A N 1
ATOM 951 C CA . ILE A 1 124 ? -1.119 7.961 8.25 1 98.75 124 ILE A CA 1
ATOM 952 C C . ILE A 1 124 ? 0.309 7.422 8.266 1 98.75 124 ILE A C 1
ATOM 954 O O . ILE A 1 124 ? 0.628 6.516 9.039 1 98.75 124 ILE A O 1
ATOM 958 N N . ALA A 1 125 ? 1.13 7.992 7.48 1 98.75 125 ALA A N 1
ATOM 959 C CA . ALA A 1 125 ? 2.527 7.566 7.438 1 98.75 125 ALA A CA 1
ATOM 960 C C . ALA A 1 125 ? 3.219 7.82 8.773 1 98.75 125 ALA A C 1
ATOM 962 O O . ALA A 1 125 ? 4.023 7.004 9.227 1 98.75 125 ALA A O 1
ATOM 963 N N . ALA A 1 126 ? 2.984 8.977 9.367 1 98.69 126 ALA A N 1
ATOM 964 C CA . ALA A 1 126 ? 3.574 9.312 10.664 1 98.69 126 ALA A CA 1
ATOM 965 C C . ALA A 1 126 ? 3.223 8.266 11.711 1 98.69 126 ALA A C 1
ATOM 967 O O . ALA A 1 126 ? 4.086 7.82 12.469 1 98.69 126 ALA A O 1
ATOM 968 N N . ILE A 1 127 ? 1.995 7.883 11.734 1 98.81 127 ILE A N 1
ATOM 969 C CA . ILE A 1 127 ? 1.541 6.867 12.68 1 98.81 127 ILE A CA 1
ATOM 970 C C . ILE A 1 127 ? 2.189 5.527 12.352 1 98.81 127 ILE A C 1
ATOM 972 O O . ILE A 1 127 ? 2.648 4.812 13.242 1 98.81 127 ILE A O 1
ATOM 976 N N . TRP A 1 128 ? 2.227 5.195 11.086 1 98.56 128 TRP A N 1
ATOM 977 C CA . TRP A 1 128 ? 2.887 3.988 10.602 1 98.56 128 TRP A CA 1
ATOM 978 C C . TRP A 1 128 ? 4.324 3.912 11.102 1 98.56 128 TRP A C 1
ATOM 980 O O . TRP A 1 128 ? 4.719 2.92 11.719 1 98.56 128 TRP A O 1
ATOM 990 N N . LEU A 1 129 ? 5.012 4.949 10.977 1 97.62 129 LEU A N 1
ATOM 991 C CA . LEU A 1 129 ? 6.418 4.984 11.359 1 97.62 129 LEU A CA 1
ATOM 992 C C . LEU A 1 129 ? 6.562 4.992 12.883 1 97.62 129 LEU A C 1
ATOM 994 O O . LEU A 1 129 ? 7.363 4.234 13.438 1 97.62 129 LEU A O 1
ATOM 998 N N . ASP A 1 130 ? 5.781 5.797 13.562 1 98.44 130 ASP A N 1
ATOM 999 C CA . ASP A 1 130 ? 5.902 5.973 15 1 98.44 130 ASP A CA 1
ATOM 1000 C C . ASP A 1 130 ? 5.473 4.711 15.75 1 98.44 130 ASP A C 1
ATOM 1002 O O . ASP A 1 130 ? 5.988 4.418 16.828 1 98.44 130 ASP A O 1
ATOM 1006 N N . SER A 1 131 ? 4.602 3.893 15.172 1 98.19 131 SER A N 1
ATOM 1007 C CA . SER A 1 131 ? 4.094 2.686 15.812 1 98.19 131 SER A CA 1
ATOM 1008 C C . SER A 1 131 ? 4.996 1.488 15.531 1 98.19 131 SER A C 1
ATOM 1010 O O . SER A 1 131 ? 4.711 0.372 15.969 1 98.19 131 SER A O 1
ATOM 1012 N N . GLY A 1 132 ? 6.094 1.719 14.742 1 97.12 132 GLY A N 1
ATOM 1013 C CA . GLY A 1 132 ? 6.945 0.615 14.328 1 97.12 132 GLY A CA 1
ATOM 1014 C C . GLY A 1 132 ? 6.352 -0.208 13.203 1 97.12 132 GLY A C 1
ATOM 1015 O O . GLY A 1 132 ? 6.488 -1.434 13.18 1 97.12 132 GLY A O 1
ATOM 1016 N N . LYS A 1 133 ? 5.566 0.499 12.328 1 97.44 133 LYS A N 1
ATOM 1017 C CA . LYS A 1 133 ? 4.992 -0.089 11.125 1 97.44 133 LYS A CA 1
ATOM 1018 C C . LYS A 1 133 ? 3.994 -1.189 11.469 1 97.44 133 LYS A C 1
ATOM 1020 O O . LYS A 1 133 ? 4.043 -2.281 10.898 1 97.44 133 LYS A O 1
ATOM 1025 N N . LYS A 1 134 ? 3.117 -0.816 12.406 1 97.12 134 LYS A N 1
ATOM 1026 C CA . LYS A 1 134 ? 2.027 -1.704 12.805 1 97.12 134 LYS A CA 1
ATOM 1027 C C . LYS A 1 134 ? 0.74 -1.362 12.055 1 97.12 134 LYS A C 1
ATOM 1029 O O . LYS A 1 134 ? 0.111 -0.338 12.336 1 97.12 134 LYS A O 1
ATOM 1034 N N . LEU A 1 135 ? 0.313 -2.281 11.258 1 97.06 135 LEU A N 1
ATOM 1035 C CA . LEU A 1 135 ? -0.843 -2.008 10.414 1 97.06 135 LEU A CA 1
ATOM 1036 C C . LEU A 1 135 ? -2.105 -1.846 11.25 1 97.06 135 LEU A C 1
ATOM 1038 O O . LEU A 1 135 ? -2.955 -1.005 10.945 1 97.06 135 LEU A O 1
ATOM 1042 N N . GLU A 1 136 ? -2.242 -2.639 12.281 1 95.81 136 GLU A N 1
ATOM 1043 C CA . GLU A 1 136 ? -3.436 -2.594 13.125 1 95.81 136 GLU A CA 1
ATOM 1044 C C . GLU A 1 136 ? -3.598 -1.223 13.781 1 95.81 136 GLU A C 1
ATOM 1046 O O . GLU A 1 136 ? -4.719 -0.745 13.961 1 95.81 136 GLU A O 1
ATOM 1051 N N . THR A 1 137 ? -2.488 -0.635 14.148 1 97.81 137 THR A N 1
ATOM 1052 C CA . THR A 1 137 ? -2.516 0.699 14.734 1 97.81 137 THR A CA 1
ATOM 1053 C C . THR A 1 137 ? -3.008 1.728 13.719 1 97.81 137 THR A C 1
ATOM 1055 O O . THR A 1 137 ? -3.83 2.586 14.047 1 97.81 137 THR A O 1
ATOM 1058 N N . VAL A 1 138 ? -2.523 1.578 12.523 1 98.31 138 VAL A N 1
ATOM 1059 C CA . VAL A 1 138 ? -2.939 2.504 11.477 1 98.31 138 VAL A CA 1
ATOM 1060 C C . VAL A 1 138 ? -4.418 2.293 11.164 1 98.31 138 VAL A C 1
ATOM 1062 O O . VAL A 1 138 ? -5.148 3.254 10.906 1 98.31 138 VAL A O 1
ATOM 1065 N N . CYS A 1 139 ? -4.844 1.061 11.156 1 97 139 CYS A N 1
ATOM 1066 C CA . CYS A 1 139 ? -6.246 0.741 10.914 1 97 139 CYS A CA 1
ATOM 1067 C C . CYS A 1 139 ? -7.148 1.467 11.906 1 97 139 CYS A C 1
ATOM 1069 O O . CYS A 1 139 ? -8.125 2.104 11.508 1 97 139 CYS A O 1
ATOM 1071 N N . ALA A 1 140 ? -6.824 1.391 13.133 1 97.5 140 ALA A N 1
ATOM 1072 C CA . ALA A 1 140 ? -7.617 2.039 14.18 1 97.5 140 ALA A CA 1
ATOM 1073 C C . ALA A 1 140 ? -7.668 3.549 13.969 1 97.5 140 ALA A C 1
ATOM 1075 O O . ALA A 1 140 ? -8.727 4.164 14.102 1 97.5 140 ALA A O 1
ATOM 1076 N N . SER A 1 141 ? -6.559 4.102 13.625 1 98.31 141 SER A N 1
ATOM 1077 C CA . SER A 1 141 ? -6.492 5.547 13.414 1 98.31 141 SER A CA 1
ATOM 1078 C C . SER A 1 141 ? -7.277 5.961 12.18 1 98.31 141 SER A C 1
ATOM 1080 O O . SER A 1 141 ? -7.941 7 12.18 1 98.31 141 SER A O 1
ATOM 1082 N N . ALA A 1 142 ? -7.121 5.191 11.094 1 97.94 142 ALA A N 1
ATOM 1083 C CA . ALA A 1 142 ? -7.879 5.48 9.883 1 97.94 142 ALA A CA 1
ATOM 1084 C C . ALA A 1 142 ? -9.383 5.488 10.156 1 97.94 142 ALA A C 1
ATOM 1086 O O . ALA A 1 142 ? -10.102 6.379 9.703 1 97.94 142 ALA A O 1
ATOM 1087 N N . GLN A 1 143 ? -9.812 4.531 10.914 1 96.38 143 GLN A N 1
ATOM 1088 C CA . GLN A 1 143 ? -11.219 4.477 11.281 1 96.38 143 GLN A CA 1
ATOM 1089 C C . GLN A 1 143 ? -11.625 5.691 12.109 1 96.38 143 GLN A C 1
ATOM 1091 O O . GLN A 1 143 ? -12.68 6.281 11.883 1 96.38 143 GLN A O 1
ATOM 1096 N N . ARG A 1 144 ? -10.758 6.008 13.031 1 96.88 144 ARG A N 1
ATOM 1097 C CA . ARG A 1 144 ? -11.008 7.184 13.859 1 96.88 144 ARG A CA 1
ATOM 1098 C C . ARG A 1 144 ? -11.125 8.445 13.008 1 96.88 144 ARG A C 1
ATOM 1100 O O . ARG A 1 144 ? -11.891 9.344 13.328 1 96.88 144 ARG A O 1
ATOM 1107 N N . MET A 1 145 ? -10.438 8.469 11.906 1 97.44 145 MET A N 1
ATOM 1108 C CA . MET A 1 145 ? -10.422 9.633 11.023 1 97.44 145 MET A CA 1
ATOM 1109 C C . MET A 1 145 ? -11.539 9.547 9.992 1 97.44 145 MET A C 1
ATOM 1111 O O . MET A 1 145 ? -11.594 10.352 9.062 1 97.44 145 MET A O 1
ATOM 1115 N N . GLY A 1 146 ? -12.352 8.523 10.109 1 95.88 146 GLY A N 1
ATOM 1116 C CA . GLY A 1 146 ? -13.586 8.5 9.336 1 95.88 146 GLY A CA 1
ATOM 1117 C C . GLY A 1 146 ? -13.484 7.633 8.094 1 95.88 146 GLY A C 1
ATOM 1118 O O . GLY A 1 146 ? -14.375 7.664 7.238 1 95.88 146 GLY A O 1
ATOM 1119 N N . ILE A 1 147 ? -12.43 6.938 7.926 1 93.12 147 ILE A N 1
ATOM 1120 C CA . ILE A 1 147 ? -12.305 6.02 6.797 1 93.12 147 ILE A CA 1
ATOM 1121 C C . ILE A 1 147 ? -12.992 4.699 7.133 1 93.12 147 ILE A C 1
ATOM 1123 O O . ILE A 1 147 ? -12.57 3.984 8.047 1 93.12 147 ILE A O 1
ATOM 1127 N N . PRO A 1 148 ? -13.945 4.367 6.32 1 88.12 148 PRO A N 1
ATOM 1128 C CA . PRO A 1 148 ? -14.68 3.135 6.625 1 88.12 148 PRO A CA 1
ATOM 1129 C C . PRO A 1 148 ? -13.906 1.877 6.23 1 88.12 148 PRO A C 1
ATOM 1131 O O . PRO A 1 148 ? -13.391 1.79 5.113 1 88.12 148 PRO A O 1
ATOM 1134 N N . LEU A 1 149 ? -13.68 1.072 7.18 1 84.44 149 LEU A N 1
ATOM 1135 C CA . LEU A 1 149 ? -13.047 -0.209 6.891 1 84.44 149 LEU A CA 1
ATOM 1136 C C . LEU A 1 149 ? -14.047 -1.354 7.02 1 84.44 149 LEU A C 1
ATOM 1138 O O . LEU A 1 149 ? -14.938 -1.308 7.867 1 84.44 149 LEU A O 1
ATOM 1142 N N . ALA A 1 150 ? -14.008 -2.174 5.945 1 72.62 150 ALA A N 1
ATOM 1143 C CA . ALA A 1 150 ? -14.938 -3.295 5.875 1 72.62 150 ALA A CA 1
ATOM 1144 C C . ALA A 1 150 ? -15.016 -4.035 7.207 1 72.62 150 ALA A C 1
ATOM 1146 O O . ALA A 1 150 ? -14.008 -4.172 7.902 1 72.62 150 ALA A O 1
ATOM 1147 N N . ASP A 1 151 ? -16.266 -3.93 7.664 1 63.84 151 ASP A N 1
ATOM 1148 C CA . ASP A 1 151 ? -16.5 -4.672 8.906 1 63.84 151 ASP A CA 1
ATOM 1149 C C . ASP A 1 151 ? -16.469 -6.176 8.656 1 63.84 151 ASP A C 1
ATOM 1151 O O . ASP A 1 151 ? -16.891 -6.641 7.594 1 63.84 151 ASP A O 1
ATOM 1155 N N . ARG A 1 152 ? -15.406 -6.855 9.266 1 54.16 152 ARG A N 1
ATOM 1156 C CA . ARG A 1 152 ? -15.367 -8.312 9.164 1 54.16 152 ARG A CA 1
ATOM 1157 C C . ARG A 1 152 ? -16.766 -8.914 9.328 1 54.16 152 ARG A C 1
ATOM 1159 O O . ARG A 1 152 ? -16.938 -10.117 9.172 1 54.16 152 ARG A O 1
ATOM 1166 N N . ASN A 1 153 ? -17.641 -8.156 9.766 1 46.09 153 ASN A N 1
ATOM 1167 C CA . ASN A 1 153 ? -19 -8.656 9.891 1 46.09 153 ASN A CA 1
ATOM 1168 C C . ASN A 1 153 ? -19.797 -8.453 8.602 1 46.09 153 ASN A C 1
ATOM 1170 O O . ASN A 1 153 ? -20.125 -7.316 8.242 1 46.09 153 ASN A O 1
ATOM 1174 N N . PRO A 1 154 ? -19.875 -9.438 7.746 1 44.34 154 PRO A N 1
ATOM 1175 C CA . PRO A 1 154 ? -20.516 -9.43 6.438 1 44.34 154 PRO A CA 1
ATOM 1176 C C . PRO A 1 154 ? -21.859 -8.688 6.441 1 44.34 154 PRO A C 1
ATOM 1178 O O . PRO A 1 154 ? -22.25 -8.117 5.422 1 44.34 154 PRO A O 1
ATOM 1181 N N . ASP A 1 155 ? -22.609 -8.789 7.383 1 43.41 155 ASP A N 1
ATOM 1182 C CA . ASP A 1 155 ? -23.969 -8.281 7.379 1 43.41 155 ASP A CA 1
ATOM 1183 C C . ASP A 1 155 ? -24 -6.777 7.125 1 43.41 155 ASP A C 1
ATOM 1185 O O . ASP A 1 155 ? -24.906 -6.266 6.473 1 43.41 155 ASP A O 1
ATOM 1189 N N . LEU A 1 156 ? -23.125 -6.094 7.652 1 41.16 156 LEU A N 1
ATOM 1190 C CA . LEU A 1 156 ? -23.234 -4.641 7.574 1 41.16 156 LEU A CA 1
ATOM 1191 C C . LEU A 1 156 ? -22.797 -4.141 6.199 1 41.16 156 LEU A C 1
ATOM 1193 O O . LEU A 1 156 ? -23.391 -3.193 5.668 1 41.16 156 LEU A O 1
ATOM 1197 N N . THR A 1 157 ? -21.734 -4.594 5.633 1 42.12 157 THR A N 1
ATOM 1198 C CA . THR A 1 157 ? -21.234 -4.07 4.371 1 42.12 157 THR A CA 1
ATOM 1199 C C . THR A 1 157 ? -22.203 -4.367 3.23 1 42.12 157 THR A C 1
ATOM 1201 O O . THR A 1 157 ? -22.328 -3.568 2.301 1 42.12 157 THR A O 1
ATOM 1204 N N . GLN A 1 158 ? -22.766 -5.484 3.123 1 42.34 158 GLN A N 1
ATOM 1205 C CA . GLN A 1 158 ? -23.844 -5.738 2.18 1 42.34 158 GLN A CA 1
ATOM 1206 C C . GLN A 1 158 ? -24.969 -4.719 2.344 1 42.34 158 GLN A C 1
ATOM 1208 O O . GLN A 1 158 ? -25.688 -4.422 1.39 1 42.34 158 GLN A O 1
ATOM 1213 N N . ARG A 1 159 ? -25.359 -4.445 3.561 1 36.31 159 ARG A N 1
ATOM 1214 C CA . ARG A 1 159 ? -26.453 -3.527 3.842 1 36.31 159 ARG A CA 1
ATOM 1215 C C . ARG A 1 159 ? -26.094 -2.105 3.414 1 36.31 159 ARG A C 1
ATOM 1217 O O . ARG A 1 159 ? -26.984 -1.334 3.023 1 36.31 159 ARG A O 1
ATOM 1224 N N . LEU A 1 160 ? -24.875 -1.685 3.594 1 38 160 LEU A N 1
ATOM 1225 C CA . LEU A 1 160 ? -24.562 -0.324 3.164 1 38 160 LEU A CA 1
ATOM 1226 C C . LEU A 1 160 ? -24.609 -0.209 1.645 1 38 160 LEU A C 1
ATOM 1228 O O . LEU A 1 160 ? -25.031 0.818 1.107 1 38 160 LEU A O 1
ATOM 1232 N N . ASP A 1 161 ? -24.125 -1.151 0.892 1 38.28 161 ASP A N 1
ATOM 1233 C CA . ASP A 1 161 ? -24.312 -1.16 -0.554 1 38.28 161 ASP A CA 1
ATOM 1234 C C . ASP A 1 161 ? -25.797 -1.154 -0.905 1 38.28 161 ASP A C 1
ATOM 1236 O O . ASP A 1 161 ? -26.203 -0.541 -1.894 1 38.28 161 ASP A O 1
ATOM 1240 N N . ALA A 1 162 ? -26.625 -1.92 -0.218 1 38 162 ALA A N 1
ATOM 1241 C CA . ALA A 1 162 ? -28.062 -1.903 -0.472 1 38 162 ALA A CA 1
ATOM 1242 C C . ALA A 1 162 ? -28.672 -0.546 -0.121 1 38 162 ALA A C 1
ATOM 1244 O O . ALA A 1 162 ? -29.719 -0.175 -0.642 1 38 162 ALA A O 1
ATOM 1245 N N . LEU A 1 163 ? -28.062 0.122 0.852 1 35.34 163 LEU A N 1
ATOM 1246 C CA . LEU A 1 163 ? -28.656 1.409 1.196 1 35.34 163 LEU A CA 1
ATOM 1247 C C . LEU A 1 163 ? -28.297 2.469 0.161 1 35.34 163 LEU A C 1
ATOM 1249 O O . LEU A 1 163 ? -28.953 3.502 0.066 1 35.34 163 LEU A O 1
ATOM 1253 N N . GLU A 1 164 ? -27 2.387 -0.335 1 36.47 164 GLU A N 1
ATOM 1254 C CA . GLU A 1 164 ? -26.75 3.49 -1.263 1 36.47 164 GLU A CA 1
ATOM 1255 C C . GLU A 1 164 ? -27.375 3.201 -2.631 1 36.47 164 GLU A C 1
ATOM 1257 O O . GLU A 1 164 ? -27.281 4.031 -3.541 1 36.47 164 GLU A O 1
ATOM 1262 N N . TYR A 1 165 ? -27.734 1.871 -2.963 1 29.22 165 TYR A N 1
ATOM 1263 C CA . TYR A 1 165 ? -28.688 1.925 -4.062 1 29.22 165 TYR A CA 1
ATOM 1264 C C . TYR A 1 165 ? -30.094 2.256 -3.559 1 29.22 165 TYR A C 1
ATOM 1266 O O . TYR A 1 165 ? -30.484 1.819 -2.475 1 29.22 165 TYR A O 1
ATOM 1274 N N . MET B 1 1 ? 0.355 -33.562 -16.219 1 34.16 1 MET B N 1
ATOM 1275 C CA . MET B 1 1 ? 0.983 -33.406 -14.906 1 34.16 1 MET B CA 1
ATOM 1276 C C . MET B 1 1 ? -0.068 -33.219 -13.82 1 34.16 1 MET B C 1
ATOM 1278 O O . MET B 1 1 ? -0.975 -32.406 -13.953 1 34.16 1 MET B O 1
ATOM 1282 N N . SER B 1 2 ? -0.306 -34.125 -12.977 1 40.09 2 SER B N 1
ATOM 1283 C CA . SER B 1 2 ? -1.31 -34.406 -11.961 1 40.09 2 SER B CA 1
ATOM 1284 C C . SER B 1 2 ? -1.64 -33.188 -11.141 1 40.09 2 SER B C 1
ATOM 1286 O O . SER B 1 2 ? -0.74 -32.469 -10.703 1 40.09 2 SER B O 1
ATOM 1288 N N . ARG B 1 3 ? -2.729 -32.375 -11.508 1 49.56 3 ARG B N 1
ATOM 1289 C CA . ARG B 1 3 ? -3.57 -31.344 -10.883 1 49.56 3 ARG B CA 1
ATOM 1290 C C . ARG B 1 3 ? -3.666 -31.562 -9.375 1 49.56 3 ARG B C 1
ATOM 1292 O O . ARG B 1 3 ? -4.605 -32.188 -8.898 1 49.56 3 ARG B O 1
ATOM 1299 N N . HIS B 1 4 ? -2.535 -31.844 -8.656 1 55.75 4 HIS B N 1
ATOM 1300 C CA . HIS B 1 4 ? -2.572 -32.312 -7.273 1 55.75 4 HIS B CA 1
ATOM 1301 C C . HIS B 1 4 ? -2.904 -31.156 -6.324 1 55.75 4 HIS B C 1
ATOM 1303 O O . HIS B 1 4 ? -2.633 -29.984 -6.633 1 55.75 4 HIS B O 1
ATOM 1309 N N . SER B 1 5 ? -3.807 -31.438 -5.289 1 64.62 5 SER B N 1
ATOM 1310 C CA . SER B 1 5 ? -4.293 -30.641 -4.16 1 64.62 5 SER B CA 1
ATOM 1311 C C . SER B 1 5 ? -3.141 -30 -3.402 1 64.62 5 SER B C 1
ATOM 1313 O O . SER B 1 5 ? -3.35 -29.062 -2.627 1 64.62 5 SER B O 1
ATOM 1315 N N . SER B 1 6 ? -1.909 -30.516 -3.746 1 72.5 6 SER B N 1
ATOM 1316 C CA . SER B 1 6 ? -0.756 -30.016 -3.004 1 72.5 6 SER B CA 1
ATOM 1317 C C . SER B 1 6 ? 0.488 -29.969 -3.885 1 72.5 6 SER B C 1
ATOM 1319 O O . SER B 1 6 ? 0.549 -30.625 -4.922 1 72.5 6 SER B O 1
ATOM 1321 N N . PHE B 1 7 ? 1.279 -29.078 -3.645 1 78.75 7 PHE B N 1
ATOM 1322 C CA . PHE B 1 7 ? 2.604 -29.062 -4.254 1 78.75 7 PHE B CA 1
ATOM 1323 C C . PHE B 1 7 ? 3.453 -30.219 -3.744 1 78.75 7 PHE B C 1
ATOM 1325 O O . PHE B 1 7 ? 3.385 -30.578 -2.566 1 78.75 7 PHE B O 1
ATOM 1332 N N . SER B 1 8 ? 4.152 -30.828 -4.703 1 85.44 8 SER B N 1
ATOM 1333 C CA . SER B 1 8 ? 5.191 -31.734 -4.203 1 85.44 8 SER B CA 1
ATOM 1334 C C . SER B 1 8 ? 6.211 -30.969 -3.355 1 85.44 8 SER B C 1
ATOM 1336 O O . SER B 1 8 ? 6.316 -29.75 -3.449 1 85.44 8 SER B O 1
ATOM 1338 N N . VAL B 1 9 ? 6.867 -31.719 -2.502 1 89.12 9 VAL B N 1
ATOM 1339 C CA . VAL B 1 9 ? 7.891 -31.125 -1.647 1 89.12 9 VAL B CA 1
ATOM 1340 C C . VAL B 1 9 ? 8.93 -30.406 -2.506 1 89.12 9 VAL B C 1
ATOM 1342 O O . VAL B 1 9 ? 9.391 -29.328 -2.148 1 89.12 9 VAL B O 1
ATOM 1345 N N . GLN B 1 10 ? 9.203 -31 -3.688 1 91.06 10 GLN B N 1
ATOM 1346 C CA . GLN B 1 10 ? 10.195 -30.422 -4.59 1 91.06 10 GLN B CA 1
ATOM 1347 C C . GLN B 1 10 ? 9.695 -29.109 -5.191 1 91.06 10 GLN B C 1
ATOM 1349 O O . GLN B 1 10 ? 10.453 -28.141 -5.285 1 91.06 10 GLN B O 1
ATOM 1354 N N . GLU B 1 11 ? 8.492 -29.062 -5.578 1 93.5 11 GLU B N 1
ATOM 1355 C CA . GLU B 1 11 ? 7.91 -27.859 -6.164 1 93.5 11 GLU B CA 1
ATOM 1356 C C . GLU B 1 11 ? 7.848 -26.734 -5.141 1 93.5 11 GLU B C 1
ATOM 1358 O O . GLU B 1 11 ? 8.18 -25.578 -5.457 1 93.5 11 GLU B O 1
ATOM 1363 N N . LYS B 1 12 ? 7.391 -27.125 -3.982 1 95.62 12 LYS B N 1
ATOM 1364 C CA . LYS B 1 12 ? 7.332 -26.141 -2.914 1 95.62 12 LYS B CA 1
ATOM 1365 C C . LYS B 1 12 ? 8.711 -25.547 -2.633 1 95.62 12 LYS B C 1
ATOM 1367 O O . LYS B 1 12 ? 8.867 -24.328 -2.551 1 95.62 12 LYS B O 1
ATOM 1372 N N . SER B 1 13 ? 9.734 -26.406 -2.52 1 96.62 13 SER B N 1
ATOM 1373 C CA . SER B 1 13 ? 11.094 -25.969 -2.236 1 96.62 13 SER B CA 1
ATOM 1374 C C . SER B 1 13 ? 11.633 -25.078 -3.35 1 96.62 13 SER B C 1
ATOM 1376 O O . SER B 1 13 ? 12.336 -24.094 -3.084 1 96.62 13 SER B O 1
ATOM 1378 N N . ALA B 1 14 ? 11.305 -25.391 -4.527 1 97.38 14 ALA B N 1
ATOM 1379 C CA . ALA B 1 14 ? 11.766 -24.609 -5.672 1 97.38 14 ALA B CA 1
ATOM 1380 C C . ALA B 1 14 ? 11.211 -23.188 -5.629 1 97.38 14 ALA B C 1
ATOM 1382 O O . ALA B 1 14 ? 11.953 -22.219 -5.832 1 97.38 14 ALA B O 1
ATOM 1383 N N . VAL B 1 15 ? 9.93 -23.078 -5.363 1 98.19 15 VAL B N 1
ATOM 1384 C CA . VAL B 1 15 ? 9.32 -21.75 -5.32 1 98.19 15 VAL B CA 1
ATOM 1385 C C . VAL B 1 15 ? 9.852 -20.969 -4.117 1 98.19 15 VAL B C 1
ATOM 1387 O O . VAL B 1 15 ? 10.125 -19.766 -4.215 1 98.19 15 VAL B O 1
ATOM 1390 N N . GLU B 1 16 ? 9.969 -21.656 -2.99 1 98.56 16 GLU B N 1
ATOM 1391 C CA . GLU B 1 16 ? 10.5 -21.031 -1.79 1 98.56 16 GLU B CA 1
ATOM 1392 C C . GLU B 1 16 ? 11.914 -20.5 -2.025 1 98.56 16 GLU B C 1
ATOM 1394 O O . GLU B 1 16 ? 12.297 -19.453 -1.477 1 98.56 16 GLU B O 1
ATOM 1399 N N . GLU B 1 17 ? 12.641 -21.172 -2.854 1 98.06 17 GLU B N 1
ATOM 1400 C CA . GLU B 1 17 ? 13.969 -20.688 -3.238 1 98.06 17 GLU B CA 1
ATOM 1401 C C . GLU B 1 17 ? 13.875 -19.453 -4.125 1 98.06 17 GLU B C 1
ATOM 1403 O O . GLU B 1 17 ? 14.641 -18.5 -3.957 1 98.06 17 GLU B O 1
ATOM 1408 N N . ILE B 1 18 ? 12.977 -19.422 -5.016 1 98.06 18 ILE B N 1
ATOM 1409 C CA . ILE B 1 18 ? 12.781 -18.312 -5.926 1 98.06 18 ILE B CA 1
ATOM 1410 C C . ILE B 1 18 ? 12.422 -17.047 -5.133 1 98.06 18 ILE B C 1
ATOM 1412 O O . ILE B 1 18 ? 12.961 -15.977 -5.391 1 98.06 18 ILE B O 1
ATOM 1416 N N . VAL B 1 19 ? 11.57 -17.172 -4.117 1 98.38 19 VAL B N 1
ATOM 1417 C CA . VAL B 1 19 ? 11.055 -15.992 -3.422 1 98.38 19 VAL B CA 1
ATOM 1418 C C . VAL B 1 19 ? 11.906 -15.719 -2.182 1 98.38 19 VAL B C 1
ATOM 1420 O O . VAL B 1 19 ? 11.789 -14.656 -1.569 1 98.38 19 VAL B O 1
ATOM 1423 N N . GLY B 1 20 ? 12.742 -16.672 -1.779 1 98.31 20 GLY B N 1
ATOM 1424 C CA . GLY B 1 20 ? 13.578 -16.516 -0.602 1 98.31 20 GLY B CA 1
ATOM 1425 C C . GLY B 1 20 ? 12.797 -16.516 0.695 1 98.31 20 GLY B C 1
ATOM 1426 O O . GLY B 1 20 ? 13.062 -15.719 1.594 1 98.31 20 GLY B O 1
ATOM 1427 N N . TYR B 1 21 ? 11.812 -17.359 0.808 1 98.75 21 TYR B N 1
ATOM 1428 C CA . TYR B 1 21 ? 10.938 -17.406 1.976 1 98.75 21 TYR B CA 1
ATOM 1429 C C . TYR B 1 21 ? 10.383 -18.812 2.172 1 98.75 21 TYR B C 1
ATOM 1431 O O . TYR B 1 21 ? 9.977 -19.469 1.207 1 98.75 21 TYR B O 1
ATOM 1439 N N . ARG B 1 22 ? 10.383 -19.328 3.334 1 98.5 22 ARG B N 1
ATOM 1440 C CA . ARG B 1 22 ? 9.805 -20.641 3.668 1 98.5 22 ARG B CA 1
ATOM 1441 C C . ARG B 1 22 ? 8.422 -20.469 4.293 1 98.5 22 ARG B C 1
ATOM 1443 O O . ARG B 1 22 ? 8.289 -19.906 5.383 1 98.5 22 ARG B O 1
ATOM 1450 N N . PHE B 1 23 ? 7.457 -21.062 3.684 1 98.19 23 PHE B N 1
ATOM 1451 C CA . PHE B 1 23 ? 6.078 -20.891 4.125 1 98.19 23 PHE B CA 1
ATOM 1452 C C . PHE B 1 23 ? 5.762 -21.812 5.293 1 98.19 23 PHE B C 1
ATOM 1454 O O . PHE B 1 23 ? 6.082 -23 5.25 1 98.19 23 PHE B O 1
ATOM 1461 N N . GLU B 1 24 ? 5.195 -21.266 6.293 1 97.94 24 GLU B N 1
ATOM 1462 C CA . GLU B 1 24 ? 4.633 -22.062 7.371 1 97.94 24 GLU B CA 1
ATOM 1463 C C . GLU B 1 24 ? 3.289 -22.656 6.969 1 97.94 24 GLU B C 1
ATOM 1465 O O . GLU B 1 24 ? 3.031 -23.844 7.219 1 97.94 24 GLU B O 1
ATOM 1470 N N . ASN B 1 25 ? 2.436 -21.875 6.359 1 96.56 25 ASN B N 1
ATOM 1471 C CA . ASN B 1 25 ? 1.153 -22.297 5.805 1 96.56 25 ASN B CA 1
ATOM 1472 C C . ASN B 1 25 ? 1.224 -22.453 4.289 1 96.56 25 ASN B C 1
ATOM 1474 O O . ASN B 1 25 ? 1.147 -21.469 3.553 1 96.56 25 ASN B O 1
ATOM 1478 N N . GLU B 1 26 ? 1.233 -23.594 3.877 1 95.19 26 GLU B N 1
ATOM 1479 C CA . GLU B 1 26 ? 1.377 -23.891 2.457 1 95.19 26 GLU B CA 1
ATOM 1480 C C . GLU B 1 26 ? 0.163 -23.422 1.664 1 95.19 26 GLU B C 1
ATOM 1482 O O . GLU B 1 26 ? 0.246 -23.219 0.449 1 95.19 26 GLU B O 1
ATOM 1487 N N . GLY B 1 27 ? -0.938 -23.281 2.303 1 95.5 27 GLY B N 1
ATOM 1488 C CA . GLY B 1 27 ? -2.15 -22.812 1.643 1 95.5 27 GLY B CA 1
ATOM 1489 C C . GLY B 1 27 ? -1.988 -21.469 0.98 1 95.5 27 GLY B C 1
ATOM 1490 O O . GLY B 1 27 ? -2.555 -21.219 -0.087 1 95.5 27 GLY B O 1
ATOM 1491 N N . TYR B 1 28 ? -1.209 -20.547 1.651 1 96.94 28 TYR B N 1
ATOM 1492 C CA . TYR B 1 28 ? -0.94 -19.234 1.067 1 96.94 28 TYR B CA 1
ATOM 1493 C C . TYR B 1 28 ? -0.187 -19.375 -0.25 1 96.94 28 TYR B C 1
ATOM 1495 O O . TYR B 1 28 ? -0.513 -18.703 -1.23 1 96.94 28 TYR B O 1
ATOM 1503 N N . LEU B 1 29 ? 0.777 -20.266 -0.231 1 97.5 29 LEU B N 1
ATOM 1504 C CA . LEU B 1 29 ? 1.591 -20.484 -1.422 1 97.5 29 LEU B CA 1
ATOM 1505 C C . LEU B 1 29 ? 0.755 -21.078 -2.551 1 97.5 29 LEU B C 1
ATOM 1507 O O . LEU B 1 29 ? 0.815 -20.594 -3.688 1 97.5 29 LEU B O 1
ATOM 1511 N N . LEU B 1 30 ? -0.02 -22.062 -2.234 1 95.94 30 LEU B N 1
ATOM 1512 C CA . LEU B 1 30 ? -0.859 -22.719 -3.229 1 95.94 30 LEU B CA 1
ATOM 1513 C C . LEU B 1 30 ? -1.846 -21.734 -3.848 1 95.94 30 LEU B C 1
ATOM 1515 O O . LEU B 1 30 ? -2 -21.688 -5.07 1 95.94 30 LEU B O 1
ATOM 1519 N N . ARG B 1 31 ? -2.443 -20.969 -3.025 1 96.75 31 ARG B N 1
ATOM 1520 C CA . ARG B 1 31 ? -3.404 -19.984 -3.512 1 96.75 31 ARG B CA 1
ATOM 1521 C C . ARG B 1 31 ? -2.73 -18.969 -4.426 1 96.75 31 ARG B C 1
ATOM 1523 O O . ARG B 1 31 ? -3.273 -18.609 -5.473 1 96.75 31 ARG B O 1
ATOM 1530 N N . ALA B 1 32 ? -1.554 -18.547 -4.047 1 98.31 32 ALA B N 1
ATOM 1531 C CA . AL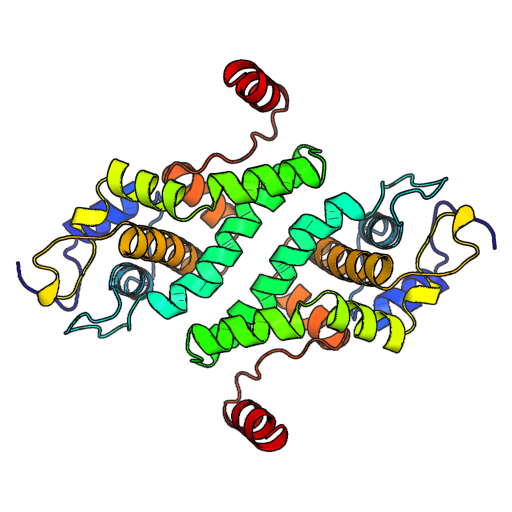A B 1 32 ? -0.839 -17.516 -4.801 1 98.31 32 ALA B CA 1
ATOM 1532 C C . ALA B 1 32 ? -0.497 -18 -6.207 1 98.31 32 ALA B C 1
ATOM 1534 O O . ALA B 1 32 ? -0.435 -17.203 -7.145 1 98.31 32 ALA B O 1
ATOM 1535 N N . LEU B 1 33 ? -0.376 -19.297 -6.348 1 97.69 33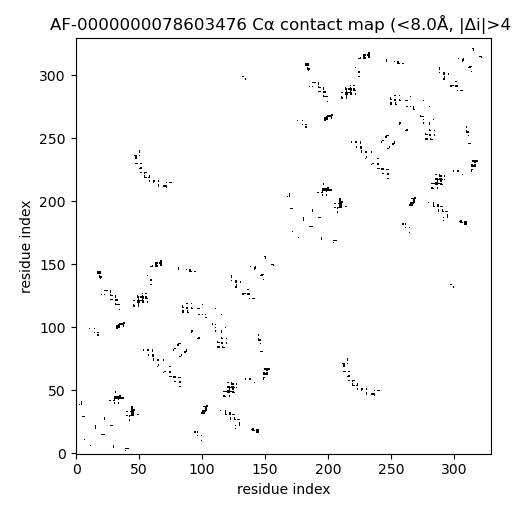 LEU B N 1
ATOM 1536 C CA . LEU B 1 33 ? 0.091 -19.844 -7.621 1 97.69 33 LEU B CA 1
ATOM 1537 C C . LEU B 1 33 ? -1.059 -20.469 -8.398 1 97.69 33 LEU B C 1
ATOM 1539 O O . LEU B 1 33 ? -0.836 -21.125 -9.422 1 97.69 33 LEU B O 1
ATOM 1543 N N . THR B 1 34 ? -2.201 -20.281 -7.938 1 96.81 34 THR B N 1
ATOM 1544 C CA . THR B 1 34 ? -3.379 -20.781 -8.625 1 96.81 34 THR B CA 1
ATOM 1545 C C . THR B 1 34 ? -4.141 -19.656 -9.312 1 96.81 34 THR B C 1
ATOM 1547 O O . THR B 1 34 ? -4.742 -18.812 -8.641 1 96.81 34 THR B O 1
ATOM 1550 N N . ALA B 1 35 ? -4.137 -19.656 -10.617 1 96.56 35 ALA B N 1
ATOM 1551 C CA . ALA B 1 35 ? -4.73 -18.578 -11.391 1 96.56 35 ALA B CA 1
ATOM 1552 C C . ALA B 1 35 ? -6.25 -18.688 -11.43 1 96.56 35 ALA B C 1
ATOM 1554 O O . ALA B 1 35 ? -6.797 -19.781 -11.25 1 96.56 35 ALA B O 1
ATOM 1555 N N . LYS B 1 36 ? -6.852 -17.562 -11.641 1 93.5 36 LYS B N 1
ATOM 1556 C CA . LYS B 1 36 ? -8.297 -17.547 -11.867 1 93.5 36 LYS B CA 1
ATOM 1557 C C . LYS B 1 36 ? -8.68 -18.422 -13.047 1 93.5 36 LYS B C 1
ATOM 1559 O O . LYS B 1 36 ? -7.996 -18.438 -14.07 1 93.5 36 LYS B O 1
ATOM 1564 N N . GLY B 1 37 ? -9.742 -19.234 -12.883 1 90.62 37 GLY B N 1
ATOM 1565 C CA . GLY B 1 37 ? -10.227 -20.078 -13.961 1 90.62 37 GLY B CA 1
ATOM 1566 C C . GLY B 1 37 ? -9.758 -21.516 -13.852 1 90.62 37 GLY B C 1
ATOM 1567 O O . GLY B 1 37 ? -10.25 -22.391 -14.57 1 90.62 37 GLY B O 1
ATOM 1568 N N . CYS B 1 38 ? -8.805 -21.719 -12.969 1 90.75 38 CYS B N 1
ATOM 1569 C CA . CYS B 1 38 ? -8.344 -23.094 -12.766 1 90.75 38 CYS B CA 1
ATOM 1570 C C . CYS B 1 38 ? -9.484 -23.984 -12.297 1 90.75 38 CYS B C 1
ATOM 1572 O O . CYS B 1 38 ? -10.297 -23.578 -11.453 1 90.75 38 CYS B O 1
ATOM 1574 N N . GLU B 1 39 ? -9.531 -25.156 -12.766 1 85.94 39 GLU B N 1
ATOM 1575 C CA . GLU B 1 39 ? -10.617 -26.094 -12.5 1 85.94 39 GLU B CA 1
ATOM 1576 C C . GLU B 1 39 ? -10.594 -26.578 -11.055 1 85.94 39 GLU B C 1
ATOM 1578 O O . GLU B 1 39 ? -11.641 -26.844 -10.461 1 85.94 39 GLU B O 1
ATOM 1583 N N . PHE B 1 40 ? -9.438 -26.703 -10.469 1 84.06 40 PHE B N 1
ATOM 1584 C CA . PHE B 1 40 ? -9.273 -27.156 -9.094 1 84.06 40 PHE B CA 1
ATOM 1585 C C . PHE B 1 40 ? -8.539 -26.109 -8.266 1 84.06 40 PHE B C 1
ATOM 1587 O O . PHE B 1 40 ? -7.336 -25.891 -8.453 1 84.06 40 PHE B O 1
ATOM 1594 N N . ALA B 1 41 ? -9.234 -25.469 -7.324 1 88.88 41 ALA B N 1
ATOM 1595 C CA . ALA B 1 41 ? -8.664 -24.406 -6.5 1 88.88 41 ALA B CA 1
ATOM 1596 C C . ALA B 1 41 ? -9.148 -24.5 -5.059 1 88.88 41 ALA B C 1
ATOM 1598 O O . ALA B 1 41 ? -9.828 -23.594 -4.566 1 88.88 41 ALA B O 1
ATOM 1599 N N . PRO B 1 42 ? -8.703 -25.531 -4.352 1 85.25 42 PRO B N 1
ATOM 1600 C CA . PRO B 1 42 ? -9.219 -25.75 -2.998 1 85.25 42 PRO B CA 1
ATOM 1601 C C . PRO B 1 42 ? -8.891 -24.578 -2.061 1 85.25 42 PRO B C 1
ATOM 1603 O O . PRO B 1 42 ? -9.625 -24.344 -1.098 1 85.25 42 PRO B O 1
ATOM 1606 N N . HIS B 1 43 ? -7.879 -23.859 -2.293 1 87.81 43 HIS B N 1
ATOM 1607 C CA . HIS B 1 43 ? -7.492 -22.734 -1.45 1 87.81 43 HIS B CA 1
ATOM 1608 C C . HIS B 1 43 ? -7.895 -21.406 -2.086 1 87.81 43 HIS B C 1
ATOM 1610 O O . HIS B 1 43 ? -7.512 -20.344 -1.599 1 87.81 43 HIS B O 1
ATOM 1616 N N . GLY B 1 44 ? -8.633 -21.5 -3.16 1 91.62 44 GLY B N 1
ATOM 1617 C CA . GLY B 1 44 ? -9 -20.312 -3.895 1 91.62 44 GLY B CA 1
ATOM 1618 C C . GLY B 1 44 ? -7.996 -19.922 -4.969 1 91.62 44 GLY B C 1
ATOM 1619 O O . GLY B 1 44 ? -6.996 -20.625 -5.16 1 91.62 44 GLY B O 1
ATOM 1620 N N . THR B 1 45 ? -8.289 -18.891 -5.727 1 95.81 45 THR B N 1
ATOM 1621 C CA . THR B 1 45 ? -7.414 -18.406 -6.789 1 95.81 45 THR B CA 1
ATOM 1622 C C . THR B 1 45 ? -6.719 -17.109 -6.367 1 95.81 45 THR B C 1
ATOM 1624 O O . THR B 1 45 ? -7.047 -16.531 -5.328 1 95.81 45 THR B O 1
ATOM 1627 N N . ASN B 1 46 ? -5.801 -16.719 -7.148 1 97.75 46 ASN B N 1
ATOM 162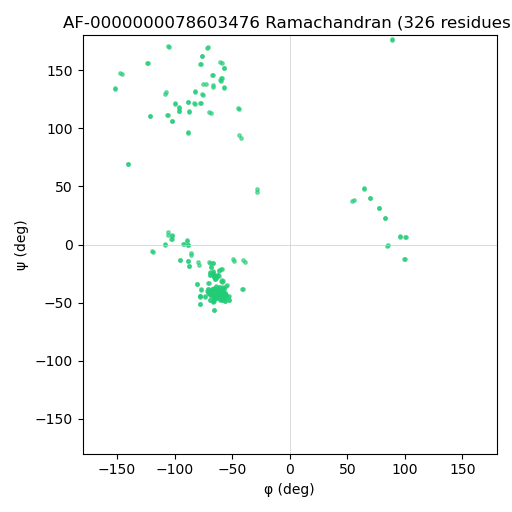8 C CA . ASN B 1 46 ? -4.871 -15.711 -6.641 1 97.75 46 ASN B CA 1
ATOM 1629 C C . ASN B 1 46 ? -5.336 -14.305 -6.984 1 97.75 46 ASN B C 1
ATOM 1631 O O . ASN B 1 46 ? -4.75 -13.32 -6.52 1 97.75 46 ASN B O 1
ATOM 1635 N N . ASP B 1 47 ? -6.469 -14.125 -7.664 1 96.62 47 ASP B N 1
ATOM 1636 C CA . ASP B 1 47 ? -6.91 -12.82 -8.156 1 96.62 47 ASP B CA 1
ATOM 1637 C C . ASP B 1 47 ? -7.238 -11.883 -7 1 96.62 47 ASP B C 1
ATOM 1639 O O . ASP B 1 47 ? -6.809 -10.727 -6.992 1 96.62 47 ASP B O 1
ATOM 1643 N N . ARG B 1 48 ? -7.934 -12.375 -6.012 1 96 48 ARG B N 1
ATOM 1644 C CA . ARG B 1 48 ? -8.266 -11.539 -4.863 1 96 48 ARG B CA 1
ATOM 1645 C C . ARG B 1 48 ? -7.031 -11.266 -4.008 1 96 48 ARG B C 1
ATOM 1647 O O . ARG B 1 48 ? -6.852 -10.156 -3.502 1 96 48 ARG B O 1
ATOM 1654 N N . LEU B 1 49 ? -6.195 -12.258 -3.834 1 97.38 49 LEU B N 1
ATOM 1655 C CA . LEU B 1 49 ? -4.988 -12.156 -3.025 1 97.38 49 LEU B CA 1
ATOM 1656 C C . LEU B 1 49 ? -4.016 -11.141 -3.625 1 97.38 49 LEU B C 1
ATOM 1658 O O . LEU B 1 49 ? -3.295 -10.461 -2.895 1 97.38 49 LEU B O 1
ATOM 1662 N N . ALA B 1 50 ? -4.059 -10.977 -4.898 1 98.56 50 ALA B N 1
ATOM 1663 C CA . ALA B 1 50 ? -3.139 -10.094 -5.602 1 98.56 50 ALA B CA 1
ATOM 1664 C C . ALA B 1 50 ? -3.422 -8.633 -5.27 1 98.56 50 ALA B C 1
ATOM 1666 O O . ALA B 1 50 ? -2.539 -7.777 -5.383 1 98.56 50 ALA B O 1
ATOM 1667 N N . VAL B 1 51 ? -4.613 -8.344 -4.871 1 98.06 51 VAL B N 1
ATOM 1668 C CA . VAL B 1 51 ? -5.012 -6.957 -4.641 1 98.06 51 VAL B CA 1
ATOM 1669 C C . VAL B 1 51 ? -4.223 -6.383 -3.465 1 98.06 51 VAL B C 1
ATOM 1671 O O . VAL B 1 51 ? -3.482 -5.41 -3.625 1 98.06 51 VAL B O 1
ATOM 1674 N N . PRO B 1 52 ? -4.273 -7.02 -2.273 1 98 52 PRO B N 1
ATOM 1675 C CA . PRO B 1 52 ? -3.391 -6.5 -1.227 1 98 52 PRO B CA 1
ATOM 1676 C C . PRO B 1 52 ? -1.91 -6.707 -1.545 1 98 52 PRO B C 1
ATOM 1678 O O . PRO B 1 52 ? -1.068 -5.91 -1.119 1 98 52 PRO B O 1
ATOM 1681 N N . GLY B 1 53 ? -1.598 -7.688 -2.322 1 98.62 53 GLY B N 1
ATOM 1682 C CA . GLY B 1 53 ? -0.223 -7.93 -2.727 1 98.62 53 GLY B CA 1
ATOM 1683 C C . GLY B 1 53 ? 0.382 -6.781 -3.51 1 98.62 53 GLY B C 1
ATOM 1684 O O . GLY B 1 53 ? 1.536 -6.41 -3.285 1 98.62 53 GLY B O 1
ATOM 1685 N N . ALA B 1 54 ? -0.42 -6.262 -4.398 1 98.44 54 ALA B N 1
ATOM 1686 C CA . ALA B 1 54 ? 0.039 -5.113 -5.18 1 98.44 54 ALA B CA 1
ATOM 1687 C C . ALA B 1 54 ? 0.316 -3.914 -4.277 1 98.44 54 ALA B C 1
ATOM 1689 O O . ALA B 1 54 ? 1.297 -3.191 -4.473 1 98.44 54 ALA B O 1
ATOM 1690 N N . THR B 1 55 ? -0.513 -3.754 -3.336 1 98.44 55 THR B N 1
ATOM 1691 C CA . THR B 1 55 ? -0.367 -2.627 -2.42 1 98.44 55 THR B CA 1
ATOM 1692 C C . THR B 1 55 ? 0.845 -2.82 -1.514 1 98.44 55 THR B C 1
ATOM 1694 O O . THR B 1 55 ? 1.582 -1.87 -1.243 1 98.44 55 THR B O 1
ATOM 1697 N N . VAL B 1 56 ? 1.059 -4.012 -1.068 1 98.62 56 VAL B N 1
ATOM 1698 C CA . VAL B 1 56 ? 2.232 -4.309 -0.253 1 98.62 56 VAL B CA 1
ATOM 1699 C C . VAL B 1 56 ? 3.502 -4.062 -1.066 1 98.62 56 VAL B C 1
ATOM 1701 O O . VAL B 1 56 ? 4.469 -3.488 -0.561 1 98.62 56 VAL B O 1
ATOM 1704 N N . LEU B 1 57 ? 3.486 -4.484 -2.258 1 98.44 57 LEU B N 1
ATOM 1705 C CA . LEU B 1 57 ? 4.645 -4.27 -3.117 1 98.44 57 LEU B CA 1
ATOM 1706 C C . LEU B 1 57 ? 4.926 -2.781 -3.289 1 98.44 57 LEU B C 1
ATOM 1708 O O . LEU B 1 57 ? 6.074 -2.346 -3.188 1 98.44 57 LEU B O 1
ATOM 1712 N N . ASN B 1 58 ? 3.906 -2.035 -3.576 1 98.44 58 ASN B N 1
ATOM 1713 C CA . ASN B 1 58 ? 4.066 -0.587 -3.664 1 98.44 58 ASN B CA 1
ATOM 1714 C C . ASN B 1 58 ? 4.66 -0.009 -2.383 1 98.44 58 ASN B C 1
ATOM 1716 O O . ASN B 1 58 ? 5.539 0.852 -2.436 1 98.44 58 ASN B O 1
ATOM 1720 N N . LEU B 1 59 ? 4.18 -0.472 -1.293 1 98.06 59 LEU B N 1
ATOM 1721 C CA . LEU B 1 59 ? 4.652 0.033 -0.009 1 98.06 59 LEU B CA 1
ATOM 1722 C C . LEU B 1 59 ? 6.133 -0.289 0.19 1 98.06 59 LEU B C 1
ATOM 1724 O O . LEU B 1 59 ? 6.898 0.559 0.651 1 98.06 59 LEU B O 1
ATOM 1728 N N . VAL B 1 60 ? 6.516 -1.46 -0.159 1 97.06 60 VAL B N 1
ATOM 1729 C CA . VAL B 1 60 ? 7.91 -1.868 -0.057 1 97.06 60 VAL B CA 1
ATOM 1730 C C . VAL B 1 60 ? 8.789 -0.911 -0.86 1 97.06 60 VAL B C 1
ATOM 1732 O O . VAL B 1 60 ? 9.844 -0.476 -0.385 1 97.06 60 VAL B O 1
ATOM 1735 N N . ILE B 1 61 ? 8.383 -0.579 -1.985 1 96.88 61 ILE B N 1
ATOM 1736 C CA . ILE B 1 61 ? 9.156 0.257 -2.896 1 96.88 61 ILE B CA 1
ATOM 1737 C C . ILE B 1 61 ? 9.234 1.68 -2.346 1 96.88 61 ILE B C 1
ATOM 1739 O O . ILE B 1 61 ? 10.328 2.232 -2.197 1 96.88 61 ILE B O 1
ATOM 1743 N N . VAL B 1 62 ? 8.109 2.217 -1.943 1 96.5 62 VAL B N 1
ATOM 1744 C CA . VAL B 1 62 ? 8.102 3.631 -1.59 1 96.5 62 VAL B CA 1
ATOM 1745 C C . VAL B 1 62 ? 8.648 3.814 -0.175 1 96.5 62 VAL B C 1
ATOM 1747 O O . VAL B 1 62 ? 9.273 4.832 0.128 1 96.5 62 VAL B O 1
ATOM 1750 N N . ASP B 1 63 ? 8.383 2.855 0.672 1 94.56 63 ASP B N 1
ATOM 1751 C CA . ASP B 1 63 ? 8.93 2.924 2.025 1 94.56 63 ASP B CA 1
ATOM 1752 C C . ASP B 1 63 ? 10.453 2.932 2.002 1 94.56 63 ASP B C 1
ATOM 1754 O O . ASP B 1 63 ? 11.086 3.723 2.705 1 94.56 63 ASP B O 1
ATOM 1758 N N . THR B 1 64 ? 11.023 2.104 1.199 1 91.81 64 THR B N 1
ATOM 1759 C CA . THR B 1 64 ? 12.469 2.045 1.051 1 91.81 64 THR B CA 1
ATOM 1760 C C . THR B 1 64 ? 13 3.312 0.383 1 91.81 64 THR B C 1
ATOM 1762 O O . THR B 1 64 ? 14.039 3.842 0.779 1 91.81 64 THR B O 1
ATOM 1765 N N . ALA B 1 65 ? 12.344 3.775 -0.576 1 93.31 65 ALA B N 1
ATOM 1766 C CA . ALA B 1 65 ? 12.742 4.988 -1.287 1 93.31 65 ALA B CA 1
ATOM 1767 C C . ALA B 1 65 ? 12.68 6.207 -0.369 1 93.31 65 ALA B C 1
ATOM 1769 O O . ALA B 1 65 ? 13.555 7.078 -0.429 1 93.31 65 ALA B O 1
ATOM 1770 N N . HIS B 1 66 ? 11.648 6.262 0.416 1 93.31 66 HIS B N 1
ATOM 1771 C CA . HIS B 1 66 ? 11.484 7.367 1.354 1 93.31 66 HIS B CA 1
ATOM 1772 C C . HIS B 1 66 ? 12.68 7.473 2.297 1 93.31 66 HIS B C 1
ATOM 1774 O O . HIS B 1 66 ? 13.141 8.578 2.596 1 93.31 66 HIS B O 1
ATOM 1780 N N . ASP B 1 67 ? 13.219 6.406 2.707 1 89.69 67 ASP B N 1
ATOM 1781 C CA . ASP B 1 67 ? 14.32 6.359 3.662 1 89.69 67 ASP B CA 1
ATOM 1782 C C . ASP B 1 67 ? 15.602 6.91 3.045 1 89.69 67 ASP B C 1
ATOM 1784 O O . ASP B 1 67 ? 16.531 7.297 3.762 1 89.69 67 ASP B O 1
ATOM 1788 N N . THR B 1 68 ? 15.648 6.961 1.735 1 89.38 68 THR B N 1
ATOM 1789 C CA . THR B 1 68 ? 16.859 7.434 1.063 1 89.38 68 THR B CA 1
ATOM 1790 C C . THR B 1 68 ? 16.812 8.945 0.878 1 89.38 68 THR B C 1
ATOM 1792 O O . THR B 1 68 ? 17.797 9.555 0.455 1 89.38 68 THR B O 1
ATOM 1795 N N . GLY B 1 69 ? 15.68 9.539 1.055 1 88.5 69 GLY B N 1
ATOM 1796 C CA . GLY B 1 69 ? 15.547 10.977 0.902 1 88.5 69 GLY B CA 1
ATOM 1797 C C . GLY B 1 69 ? 15.062 11.391 -0.477 1 88.5 69 GLY B C 1
ATOM 1798 O O . GLY B 1 69 ? 15.008 12.578 -0.792 1 88.5 69 GLY B O 1
ATOM 1799 N N . LEU B 1 70 ? 14.688 10.453 -1.292 1 89.19 70 LEU B N 1
ATOM 1800 C CA . LEU B 1 70 ? 14.164 10.75 -2.619 1 89.19 70 LEU B CA 1
ATOM 1801 C C . LEU B 1 70 ? 12.906 11.609 -2.523 1 89.19 70 LEU B C 1
ATOM 1803 O O . LEU B 1 70 ? 12.078 11.414 -1.63 1 89.19 70 LEU B O 1
ATOM 1807 N N . GLY B 1 71 ? 12.758 12.547 -3.496 1 91.44 71 GLY B N 1
ATOM 1808 C CA . GLY B 1 71 ? 11.562 13.367 -3.562 1 91.44 71 GLY B CA 1
ATOM 1809 C C . GLY B 1 71 ? 10.336 12.594 -4.02 1 91.44 71 GLY B C 1
ATOM 1810 O O . GLY B 1 71 ? 10.445 11.438 -4.434 1 91.44 71 GLY B O 1
ATOM 1811 N N . LYS B 1 72 ? 9.227 13.18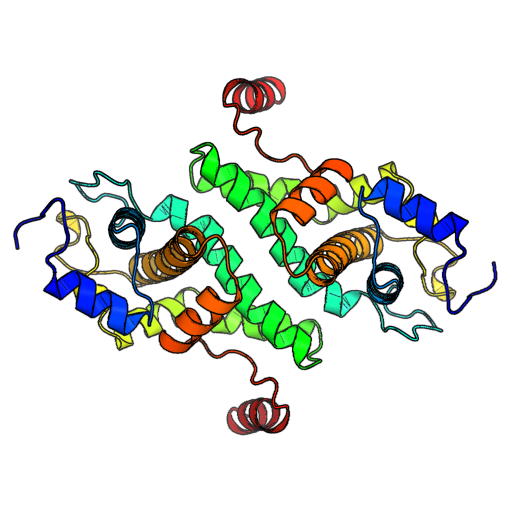8 -3.902 1 94.56 72 LYS B N 1
ATOM 1812 C CA . LYS B 1 72 ? 7.938 12.57 -4.215 1 94.56 72 LYS B CA 1
ATOM 1813 C C . LYS B 1 72 ? 7.902 12.078 -5.66 1 94.56 72 LYS B C 1
ATOM 1815 O O . LYS B 1 72 ? 7.492 10.945 -5.926 1 94.56 72 LYS B O 1
ATOM 1820 N N . GLU B 1 73 ? 8.344 12.891 -6.578 1 93.5 73 GLU B N 1
ATOM 1821 C CA . GLU B 1 73 ? 8.289 12.555 -7.996 1 93.5 73 GLU B CA 1
ATOM 1822 C C . GLU B 1 73 ? 9.141 11.328 -8.312 1 93.5 73 GLU B C 1
ATOM 1824 O O . GLU B 1 73 ? 8.727 10.453 -9.078 1 93.5 73 GLU B O 1
ATOM 1829 N N . LEU B 1 74 ? 10.242 11.289 -7.758 1 92.75 74 LEU B N 1
ATOM 1830 C CA . LEU B 1 74 ? 11.141 10.164 -8.016 1 92.75 74 LEU B CA 1
ATOM 1831 C C . LEU B 1 74 ? 10.617 8.891 -7.363 1 92.75 74 LEU B C 1
ATOM 1833 O O . LEU B 1 74 ? 10.766 7.801 -7.922 1 92.75 74 LEU B O 1
ATOM 1837 N N . MET B 1 75 ? 10.055 8.992 -6.188 1 95.31 75 MET B N 1
ATOM 1838 C CA . MET B 1 75 ? 9.445 7.824 -5.555 1 95.31 75 MET B CA 1
ATOM 1839 C C . MET B 1 75 ? 8.312 7.273 -6.422 1 95.31 75 MET B C 1
ATOM 1841 O O . MET B 1 75 ? 8.188 6.055 -6.578 1 95.31 75 MET B O 1
ATOM 1845 N N . ASP B 1 76 ? 7.551 8.18 -7 1 95.19 76 ASP B N 1
ATOM 1846 C CA . ASP B 1 76 ? 6.457 7.766 -7.875 1 95.19 76 ASP B CA 1
ATOM 1847 C C . ASP B 1 76 ? 6.98 7.07 -9.125 1 95.19 76 ASP B C 1
ATOM 1849 O O . ASP B 1 76 ? 6.402 6.082 -9.586 1 95.19 76 ASP B O 1
ATOM 1853 N N . ARG B 1 77 ? 8.023 7.594 -9.625 1 93.62 77 ARG B N 1
ATOM 1854 C CA . ARG B 1 77 ? 8.633 6.992 -10.805 1 93.62 77 ARG B CA 1
ATOM 1855 C C . ARG B 1 77 ? 9.141 5.586 -10.508 1 93.62 77 ARG B C 1
ATOM 1857 O O . ARG B 1 77 ? 8.961 4.668 -11.312 1 93.62 77 ARG B O 1
ATOM 1864 N N . GLU B 1 78 ? 9.727 5.426 -9.367 1 93.25 78 GLU B N 1
ATOM 1865 C CA . GLU B 1 78 ? 10.211 4.109 -8.977 1 93.25 78 GLU B CA 1
ATOM 1866 C C . GLU B 1 78 ? 9.062 3.121 -8.82 1 93.25 78 GLU B C 1
ATOM 1868 O O . GLU B 1 78 ? 9.156 1.973 -9.258 1 93.25 78 GLU B O 1
ATOM 1873 N N . ARG B 1 79 ? 8.07 3.58 -8.156 1 95.88 79 ARG B N 1
ATOM 1874 C CA . ARG B 1 79 ? 6.891 2.742 -7.977 1 95.88 79 ARG B CA 1
ATOM 1875 C C . ARG B 1 79 ? 6.309 2.322 -9.32 1 95.88 79 ARG B C 1
ATOM 1877 O O . ARG B 1 79 ? 6.02 1.145 -9.539 1 95.88 79 ARG B O 1
ATOM 1884 N N . GLN B 1 80 ? 6.184 3.254 -10.273 1 96.06 80 GLN B N 1
ATOM 1885 C CA . GLN B 1 80 ? 5.621 2.984 -11.594 1 96.06 80 GLN B CA 1
ATOM 1886 C C . GLN B 1 80 ? 6.488 2 -12.367 1 96.06 80 GLN B C 1
ATOM 1888 O O . GLN B 1 80 ? 5.973 1.149 -13.094 1 96.06 80 GLN B O 1
ATOM 1893 N N . LYS B 1 81 ? 7.703 2.125 -12.172 1 94.69 81 LYS B N 1
ATOM 1894 C CA . LYS B 1 81 ? 8.633 1.288 -12.914 1 94.69 81 LYS B CA 1
ATOM 1895 C C . LYS B 1 81 ? 8.703 -0.12 -12.336 1 94.69 81 LYS B C 1
ATOM 1897 O O . LYS B 1 81 ? 8.461 -1.103 -13.039 1 94.69 81 LYS B O 1
ATOM 1902 N N . TRP B 1 82 ? 8.914 -0.164 -11.023 1 96.44 82 TRP B N 1
ATOM 1903 C CA . TRP B 1 82 ? 9.273 -1.441 -10.414 1 96.44 82 TRP B CA 1
ATOM 1904 C C . TRP B 1 82 ? 8.023 -2.23 -10.031 1 96.44 82 TRP B C 1
ATOM 1906 O O . TRP B 1 82 ? 8.094 -3.443 -9.812 1 96.44 82 TRP B O 1
ATOM 1916 N N . ALA B 1 83 ? 6.887 -1.537 -9.945 1 97.56 83 ALA B N 1
ATOM 1917 C CA . ALA B 1 83 ? 5.645 -2.23 -9.617 1 97.56 83 ALA B CA 1
ATOM 1918 C C . ALA B 1 83 ? 4.789 -2.447 -10.859 1 97.56 83 ALA B C 1
ATOM 1920 O O . ALA B 1 83 ? 3.672 -2.969 -10.766 1 97.56 83 ALA B O 1
ATOM 1921 N N . SER B 1 84 ? 5.301 -2.094 -12 1 97.62 84 SER B N 1
ATOM 1922 C CA . SER B 1 84 ? 4.516 -2.27 -13.219 1 97.62 84 SER B CA 1
ATOM 1923 C C . SER B 1 84 ? 4.285 -3.746 -13.523 1 97.62 84 SER B C 1
ATOM 1925 O O . SER B 1 84 ? 5.164 -4.578 -13.289 1 97.62 84 SER B O 1
ATOM 1927 N N . LYS B 1 85 ? 3.139 -3.992 -14.07 1 97.69 85 LYS B N 1
ATOM 1928 C CA . LYS B 1 85 ? 2.799 -5.375 -14.398 1 97.69 85 LYS B CA 1
ATOM 1929 C C . LYS B 1 85 ? 3.814 -5.973 -15.367 1 97.69 85 LYS B C 1
ATOM 1931 O O . LYS B 1 85 ? 4.203 -7.133 -15.227 1 97.69 85 LYS B O 1
ATOM 1936 N N . SER B 1 86 ? 4.191 -5.191 -16.328 1 97.81 86 SER B N 1
ATOM 1937 C CA . SER B 1 86 ? 5.16 -5.664 -17.312 1 97.81 86 SER B CA 1
ATOM 1938 C C . SER B 1 86 ? 6.488 -6.027 -16.656 1 97.81 86 SER B C 1
ATOM 1940 O O . SER B 1 86 ? 7.055 -7.082 -16.953 1 97.81 86 SER B O 1
ATOM 1942 N N . PHE B 1 87 ? 7.008 -5.203 -15.758 1 98.06 87 PHE B N 1
ATOM 1943 C CA . PHE B 1 87 ? 8.281 -5.453 -15.102 1 98.06 87 PHE B CA 1
ATOM 1944 C C . PHE B 1 87 ? 8.195 -6.676 -14.195 1 98.06 87 PHE B C 1
ATOM 1946 O O . PHE B 1 87 ? 9.055 -7.555 -14.242 1 98.06 87 PHE B O 1
ATOM 1953 N N . ILE B 1 88 ? 7.16 -6.734 -13.359 1 97.69 88 ILE B N 1
ATOM 1954 C CA . ILE B 1 88 ? 7.035 -7.805 -12.375 1 97.69 88 ILE B CA 1
ATOM 1955 C C . ILE B 1 88 ? 6.824 -9.141 -13.094 1 97.69 88 ILE B C 1
ATOM 1957 O O . ILE B 1 88 ? 7.34 -10.172 -12.656 1 97.69 88 ILE B O 1
ATOM 1961 N N . ALA B 1 89 ? 6.031 -9.078 -14.211 1 98.56 89 ALA B N 1
ATOM 1962 C CA . ALA B 1 89 ? 5.863 -10.289 -15.008 1 98.56 89 ALA B CA 1
ATOM 1963 C C . ALA B 1 89 ? 7.203 -10.781 -15.547 1 98.56 89 ALA B C 1
ATOM 1965 O O . ALA B 1 89 ? 7.508 -11.969 -15.484 1 98.56 89 ALA B O 1
ATOM 1966 N N . ARG B 1 90 ? 7.992 -9.891 -16.078 1 98.31 90 ARG B N 1
ATOM 1967 C CA . ARG B 1 90 ? 9.305 -10.25 -16.609 1 98.31 90 ARG B CA 1
ATOM 1968 C C . ARG B 1 90 ? 10.18 -10.883 -15.539 1 98.31 90 ARG B C 1
ATOM 1970 O O . ARG B 1 90 ? 10.906 -11.836 -15.805 1 98.31 90 ARG B O 1
ATOM 1977 N N . GLN B 1 91 ? 10.164 -10.359 -14.352 1 98.12 91 GLN B N 1
ATOM 1978 C CA . GLN B 1 91 ? 10.945 -10.906 -13.25 1 98.12 91 GLN B CA 1
ATOM 1979 C C . GLN B 1 91 ? 10.5 -12.328 -12.906 1 98.12 91 GLN B C 1
ATOM 1981 O O . GLN B 1 91 ? 11.328 -13.195 -12.617 1 98.12 91 GLN B O 1
ATOM 1986 N N . GLY B 1 92 ? 9.188 -12.555 -12.859 1 98.38 92 GLY B N 1
ATOM 1987 C CA . GLY B 1 92 ? 8.672 -13.898 -12.617 1 98.38 92 GLY B CA 1
ATOM 1988 C C . GLY B 1 92 ? 9.125 -14.906 -13.648 1 98.38 92 GLY B C 1
ATOM 1989 O O . GLY B 1 92 ? 9.586 -16 -13.297 1 98.38 92 GLY B O 1
ATOM 1990 N N . PHE B 1 93 ? 9 -14.508 -14.945 1 98.38 93 PHE B N 1
ATOM 1991 C CA . PHE B 1 93 ? 9.414 -15.398 -16.031 1 98.38 93 PHE B CA 1
ATOM 1992 C C . PHE B 1 93 ? 10.914 -15.672 -15.953 1 98.38 93 PHE B C 1
ATOM 1994 O O . PHE B 1 93 ? 11.352 -16.812 -16.141 1 98.38 93 PHE B O 1
ATOM 2001 N N . ALA B 1 94 ? 11.711 -14.648 -15.703 1 98.19 94 ALA B N 1
ATOM 2002 C CA . ALA B 1 94 ? 13.164 -14.766 -15.648 1 98.19 94 ALA B CA 1
ATOM 2003 C C . ALA B 1 94 ? 13.602 -15.766 -14.586 1 98.19 94 ALA B C 1
ATOM 2005 O O . ALA B 1 94 ? 14.68 -16.359 -14.68 1 98.19 94 ALA B O 1
ATOM 2006 N N . ARG B 1 95 ? 12.758 -16.047 -13.625 1 98 95 ARG B N 1
ATOM 2007 C CA . ARG B 1 95 ? 13.117 -16.906 -12.5 1 98 95 ARG B CA 1
ATOM 2008 C C . ARG B 1 95 ? 12.422 -18.25 -12.609 1 98 95 ARG B C 1
ATOM 2010 O O . ARG B 1 95 ? 12.523 -19.078 -11.703 1 98 95 ARG B O 1
ATOM 2017 N N . GLY B 1 96 ? 11.664 -18.406 -13.633 1 97.62 96 GLY B N 1
ATOM 2018 C CA . GLY B 1 96 ? 11.062 -19.703 -13.945 1 97.62 96 GLY B CA 1
ATOM 2019 C C . GLY B 1 96 ? 9.789 -19.969 -13.164 1 97.62 96 GLY B C 1
ATOM 2020 O O . GLY B 1 96 ? 9.398 -21.125 -12.992 1 97.62 96 GLY B O 1
ATOM 2021 N N . LEU B 1 97 ? 9.156 -18.969 -12.719 1 97.62 97 LEU B N 1
ATOM 2022 C CA . LEU B 1 97 ? 7.969 -19.141 -11.898 1 97.62 97 LEU B CA 1
ATOM 2023 C C . LEU B 1 97 ? 6.828 -19.75 -12.703 1 97.62 97 LEU B C 1
ATOM 2025 O O . LEU B 1 97 ? 5.926 -20.375 -12.141 1 97.62 97 LEU B O 1
ATOM 2029 N N . ASP B 1 98 ? 6.812 -19.578 -14.023 1 96.31 98 ASP B N 1
ATOM 2030 C CA . ASP B 1 98 ? 5.762 -20.094 -14.891 1 96.31 98 ASP B CA 1
ATOM 2031 C C . ASP B 1 98 ? 5.688 -21.625 -14.82 1 96.31 98 ASP B C 1
ATOM 2033 O O . ASP B 1 98 ? 4.625 -22.219 -15.039 1 96.31 98 ASP B O 1
ATOM 2037 N N . ASN B 1 99 ? 6.789 -22.25 -14.406 1 95.56 99 ASN B N 1
ATOM 2038 C CA . ASN B 1 99 ? 6.828 -23.703 -14.289 1 95.56 99 ASN B CA 1
ATOM 2039 C C . ASN B 1 99 ? 5.965 -24.203 -13.133 1 95.56 99 ASN B C 1
ATOM 2041 O O . ASN B 1 99 ? 5.648 -25.391 -13.055 1 95.56 99 ASN B O 1
ATOM 2045 N N . TYR B 1 100 ? 5.594 -23.281 -12.266 1 95.94 100 TYR B N 1
ATOM 2046 C CA . TYR B 1 100 ? 4.934 -23.703 -11.039 1 95.94 100 TYR B CA 1
ATOM 2047 C C . TYR B 1 100 ? 3.531 -23.125 -10.945 1 95.94 100 TYR B C 1
ATOM 2049 O O . TYR B 1 100 ? 2.789 -23.422 -10.008 1 95.94 100 TYR B O 1
ATOM 2057 N N . LEU B 1 101 ? 3.172 -22.25 -11.875 1 95.69 101 LEU B N 1
ATOM 2058 C CA . LEU B 1 101 ? 1.856 -21.625 -11.875 1 95.69 101 LEU B CA 1
ATOM 2059 C C . LEU B 1 101 ? 0.784 -22.594 -12.344 1 95.69 101 LEU B C 1
ATOM 2061 O O . LEU B 1 101 ? 0.96 -23.281 -13.352 1 95.69 101 LEU B O 1
ATOM 2065 N N . ARG B 1 102 ? -0.238 -22.688 -11.562 1 94.19 102 ARG B N 1
ATOM 2066 C CA . ARG B 1 102 ? -1.399 -23.484 -11.953 1 94.19 102 ARG B CA 1
ATOM 2067 C C . ARG B 1 102 ? -2.379 -22.641 -12.773 1 94.19 102 ARG B C 1
ATOM 2069 O O . ARG B 1 102 ? -2.975 -21.688 -12.266 1 94.19 102 ARG B O 1
ATOM 2076 N N . ILE B 1 103 ? -2.521 -23.016 -14.008 1 93.31 103 ILE B N 1
ATOM 2077 C CA . ILE B 1 103 ? -3.371 -22.281 -14.93 1 93.31 103 ILE B CA 1
ATOM 2078 C C . ILE B 1 103 ? -4.426 -23.219 -15.516 1 93.31 103 ILE B C 1
ATOM 2080 O O . ILE B 1 103 ? -4.258 -24.438 -15.508 1 93.31 103 ILE B O 1
ATOM 2084 N N . SER B 1 104 ? -5.484 -22.641 -15.938 1 91.31 104 SER B N 1
ATOM 2085 C CA . SER B 1 104 ? -6.555 -23.422 -16.531 1 91.31 104 SER B CA 1
ATOM 2086 C C . SER B 1 104 ? -6.047 -24.234 -17.719 1 91.31 104 SER B C 1
ATOM 2088 O O . SER B 1 104 ? -5.152 -23.797 -18.438 1 91.31 104 SER B O 1
ATOM 2090 N N . GLN B 1 105 ? -6.664 -25.359 -18 1 88.5 105 GLN B N 1
ATOM 2091 C CA . GLN B 1 105 ? -6.293 -26.234 -19.109 1 88.5 105 GLN B CA 1
ATOM 2092 C C . GLN B 1 105 ? -6.535 -25.547 -20.453 1 88.5 105 GLN B C 1
ATOM 2094 O O . GLN B 1 105 ? -5.84 -25.828 -21.422 1 88.5 105 GLN B O 1
ATOM 2099 N N . SER B 1 106 ? -7.469 -24.656 -20.484 1 89.38 106 SER B N 1
ATOM 2100 C CA . SER B 1 106 ? -7.832 -23.984 -21.719 1 89.38 106 SER B CA 1
ATOM 2101 C C . SER B 1 106 ? -6.691 -23.094 -22.219 1 89.38 106 SER B C 1
ATOM 2103 O O . SER B 1 106 ? -6.637 -22.75 -23.391 1 89.38 106 SER B O 1
ATOM 2105 N N . CYS B 1 107 ? -5.773 -22.828 -21.344 1 90.31 107 CYS B N 1
ATOM 2106 C CA . CYS B 1 107 ? -4.648 -21.969 -21.719 1 90.31 107 CYS B CA 1
ATOM 2107 C C . CYS B 1 107 ? -3.541 -22.781 -22.375 1 90.31 107 CYS B C 1
ATOM 2109 O O . CYS B 1 107 ? -2.588 -22.219 -22.922 1 90.31 107 CYS B O 1
ATOM 2111 N N . GLN B 1 108 ? -3.689 -24.031 -22.359 1 88.12 108 GLN B N 1
ATOM 2112 C CA . GLN B 1 108 ? -2.744 -24.969 -22.969 1 88.12 108 GLN B CA 1
ATOM 2113 C C . GLN B 1 108 ? -1.33 -24.734 -22.438 1 88.12 108 GLN B C 1
ATOM 2115 O O . GLN B 1 108 ? -0.378 -24.641 -23.219 1 88.12 108 GLN B O 1
ATOM 2120 N N . GLY B 1 109 ? -1.216 -24.438 -21.234 1 84.44 109 GLY B N 1
ATOM 2121 C CA . GLY B 1 109 ? 0.074 -24.344 -20.578 1 84.44 109 GLY B CA 1
ATOM 2122 C C . GLY B 1 109 ? 0.73 -23 -20.734 1 84.44 109 GLY B C 1
ATOM 2123 O O . GLY B 1 109 ? 1.802 -22.75 -20.172 1 84.44 109 GLY B O 1
ATOM 2124 N N . HIS B 1 110 ? 0.11 -22.109 -21.422 1 91.69 110 HIS B N 1
ATOM 2125 C CA . HIS B 1 110 ? 0.682 -20.781 -21.656 1 91.69 110 HIS B CA 1
ATOM 2126 C C . HIS B 1 110 ? 0.296 -19.812 -20.547 1 91.69 110 HIS B C 1
ATOM 2128 O O . HIS B 1 110 ? -0.888 -19.641 -20.25 1 91.69 110 HIS B O 1
ATOM 2134 N N . CYS B 1 111 ? 1.306 -19.281 -19.938 1 94.81 111 CYS B N 1
ATOM 2135 C CA . CYS B 1 111 ? 1.128 -18.25 -18.906 1 94.81 111 CYS B CA 1
ATOM 2136 C C . CYS B 1 111 ? 1.292 -16.859 -19.5 1 94.81 111 CYS B C 1
ATOM 2138 O O . CYS B 1 111 ? 2.367 -16.5 -19.984 1 94.81 111 CYS B O 1
ATOM 2140 N N . SER B 1 112 ? 0.238 -16.047 -19.453 1 96.81 112 SER B N 1
ATOM 2141 C CA . SER B 1 112 ? 0.317 -14.688 -19.969 1 96.81 112 SER B CA 1
ATOM 2142 C C . SER B 1 112 ? 1.074 -13.773 -19 1 96.81 112 SER B C 1
ATOM 2144 O O . SER B 1 112 ? 1.273 -14.125 -17.844 1 96.81 112 SER B O 1
ATOM 2146 N N . SER B 1 113 ? 1.51 -12.633 -19.531 1 97.56 113 SER B N 1
ATOM 2147 C CA . SER B 1 113 ? 2.168 -11.641 -18.688 1 97.56 113 SER B CA 1
ATOM 2148 C C . SER B 1 113 ? 1.26 -11.195 -17.547 1 97.56 113 SER B C 1
ATOM 2150 O O . SER B 1 113 ? 1.723 -10.977 -16.422 1 97.56 113 SER B O 1
ATOM 2152 N N . ASP B 1 114 ? -0.007 -11.055 -17.844 1 97.5 114 ASP B N 1
ATOM 2153 C CA . ASP B 1 114 ? -0.961 -10.648 -16.812 1 97.5 114 ASP B CA 1
ATOM 2154 C C . ASP B 1 114 ? -1.077 -11.711 -15.719 1 97.5 114 ASP B C 1
ATOM 2156 O O . ASP B 1 114 ? -1.113 -11.383 -14.531 1 97.5 114 ASP B O 1
ATOM 2160 N N . GLN B 1 115 ? -1.164 -12.938 -16.109 1 97.56 115 GLN B N 1
ATOM 2161 C CA . GLN B 1 115 ? -1.234 -14.039 -15.148 1 97.56 115 GLN B CA 1
ATOM 2162 C C . GLN B 1 115 ? 0.02 -14.094 -14.281 1 97.56 115 GLN B C 1
ATOM 2164 O O . GLN B 1 115 ? -0.065 -14.297 -13.07 1 97.56 115 GLN B O 1
ATOM 2169 N N . MET B 1 116 ? 1.132 -13.867 -14.945 1 98.38 116 MET B N 1
ATOM 2170 C CA . MET B 1 116 ? 2.396 -13.898 -14.211 1 98.38 116 MET B CA 1
ATOM 2171 C C . MET B 1 116 ? 2.473 -12.758 -13.211 1 98.38 116 MET B C 1
ATOM 2173 O O . MET B 1 116 ? 2.824 -12.969 -12.047 1 98.38 116 MET B O 1
ATOM 2177 N N . ALA B 1 117 ? 2.166 -11.547 -13.648 1 98.62 117 ALA B N 1
ATOM 2178 C CA . ALA B 1 117 ? 2.176 -10.391 -12.758 1 98.62 117 ALA B CA 1
ATOM 2179 C C . ALA B 1 117 ? 1.254 -10.617 -11.555 1 98.62 117 ALA B C 1
ATOM 2181 O O . ALA B 1 117 ? 1.624 -10.328 -10.422 1 98.62 117 ALA B O 1
ATOM 2182 N N . THR B 1 118 ? 0.097 -11.188 -11.812 1 98.5 118 THR B N 1
ATOM 2183 C CA . THR B 1 118 ? -0.872 -11.469 -10.766 1 98.5 118 THR B CA 1
ATOM 2184 C C . THR B 1 118 ? -0.304 -12.477 -9.766 1 98.5 118 THR B C 1
ATOM 2186 O O . THR B 1 118 ? -0.455 -12.305 -8.547 1 98.5 118 THR B O 1
ATOM 2189 N N . ALA B 1 119 ? 0.321 -13.477 -10.281 1 98.5 119 ALA B N 1
ATOM 2190 C CA . ALA B 1 119 ? 0.912 -14.5 -9.422 1 98.5 119 ALA B CA 1
ATOM 2191 C C . ALA B 1 119 ? 1.998 -13.898 -8.531 1 98.5 119 ALA B C 1
ATOM 2193 O O . ALA B 1 119 ? 2.072 -14.203 -7.336 1 98.5 119 ALA B O 1
ATOM 2194 N N . VAL B 1 120 ? 2.842 -12.992 -9.078 1 98.75 120 VAL B N 1
ATOM 2195 C CA . VAL B 1 120 ? 3.916 -12.375 -8.305 1 98.75 120 VAL B CA 1
ATOM 2196 C C . VAL B 1 120 ? 3.322 -11.508 -7.199 1 98.75 120 VAL B C 1
ATOM 2198 O O . VAL B 1 120 ? 3.758 -11.57 -6.051 1 98.75 120 VAL B O 1
ATOM 2201 N N . GLU B 1 121 ? 2.359 -10.734 -7.539 1 98.81 121 GLU B N 1
ATOM 2202 C CA . GLU B 1 121 ? 1.694 -9.898 -6.539 1 98.81 121 GLU B CA 1
ATOM 2203 C C . GLU B 1 121 ? 1.059 -10.758 -5.449 1 98.81 121 GLU B C 1
ATOM 2205 O O . GLU B 1 121 ? 1.166 -10.438 -4.262 1 98.81 121 GLU B O 1
ATOM 2210 N N . ALA B 1 122 ? 0.439 -11.836 -5.891 1 98.75 122 ALA B N 1
ATOM 2211 C CA . ALA B 1 122 ? -0.195 -12.734 -4.93 1 98.75 122 ALA B CA 1
ATOM 2212 C C . ALA B 1 122 ? 0.845 -13.398 -4.027 1 98.75 122 ALA B C 1
ATOM 2214 O O . ALA B 1 122 ? 0.59 -13.633 -2.846 1 98.75 122 ALA B O 1
ATOM 2215 N N . LEU B 1 123 ? 1.952 -13.75 -4.582 1 98.81 123 LEU B N 1
ATOM 2216 C CA . LEU B 1 123 ? 3.031 -14.305 -3.775 1 98.81 123 LEU B CA 1
ATOM 2217 C C . LEU B 1 123 ? 3.486 -13.312 -2.715 1 98.81 123 LEU B C 1
ATOM 2219 O O . LEU B 1 123 ? 3.75 -13.695 -1.572 1 98.81 123 LEU B O 1
ATOM 2223 N N . ILE B 1 124 ? 3.578 -12.062 -3.082 1 98.75 124 ILE B N 1
ATOM 2224 C CA . ILE B 1 124 ? 3.908 -11 -2.139 1 98.75 124 ILE B CA 1
ATOM 2225 C C . ILE B 1 124 ? 2.891 -10.984 -0.999 1 98.75 124 ILE B C 1
ATOM 2227 O O . ILE B 1 124 ? 3.268 -10.969 0.176 1 98.75 124 ILE B O 1
ATOM 2231 N N . ALA B 1 125 ? 1.672 -11.055 -1.339 1 98.75 125 ALA B N 1
ATOM 2232 C CA . ALA B 1 125 ? 0.622 -11.07 -0.324 1 98.75 125 ALA B CA 1
ATOM 2233 C C . ALA B 1 125 ? 0.716 -12.32 0.541 1 98.75 125 ALA B C 1
ATOM 2235 O O . ALA B 1 125 ? 0.507 -12.266 1.755 1 98.75 125 ALA B O 1
ATOM 2236 N N . ALA B 1 126 ? 0.946 -13.469 -0.07 1 98.69 126 ALA B N 1
ATOM 2237 C CA . ALA B 1 126 ? 1.082 -14.719 0.666 1 98.69 126 ALA B CA 1
ATOM 2238 C C . ALA B 1 126 ? 2.184 -14.625 1.718 1 98.69 126 ALA B C 1
ATOM 2240 O O . ALA B 1 126 ? 1.997 -15.039 2.861 1 98.69 126 ALA B O 1
ATOM 2241 N N . ILE B 1 127 ? 3.277 -14.078 1.328 1 98.81 127 ILE B N 1
ATOM 2242 C CA . ILE B 1 127 ? 4.395 -13.906 2.25 1 98.81 127 ILE B CA 1
ATOM 2243 C C . ILE B 1 127 ? 4.02 -12.914 3.342 1 98.81 127 ILE B C 1
ATOM 2245 O O . ILE B 1 127 ? 4.301 -13.141 4.523 1 98.81 127 ILE B O 1
ATOM 2249 N N . TRP B 1 128 ? 3.393 -11.836 2.961 1 98.56 128 TRP B N 1
ATOM 2250 C CA . TRP B 1 128 ? 2.893 -10.828 3.893 1 98.56 128 TRP B CA 1
ATOM 2251 C C . TRP B 1 128 ? 2.018 -11.469 4.965 1 98.56 128 TRP B C 1
ATOM 2253 O O . TRP B 1 128 ? 2.27 -11.297 6.164 1 98.56 128 TRP B O 1
ATOM 2263 N N . LEU B 1 129 ? 1.145 -12.266 4.566 1 97.62 129 LEU B N 1
ATOM 2264 C CA . LEU B 1 129 ? 0.206 -12.891 5.492 1 97.62 129 LEU B CA 1
ATOM 2265 C C . LEU B 1 129 ? 0.9 -13.969 6.324 1 97.62 129 LEU B C 1
ATOM 2267 O O . LEU B 1 129 ? 0.733 -14.016 7.543 1 97.62 129 LEU B O 1
ATOM 2271 N N . ASP B 1 130 ? 1.698 -14.789 5.688 1 98.44 130 ASP B N 1
ATOM 2272 C CA . ASP B 1 130 ? 2.33 -15.922 6.355 1 98.44 130 ASP B CA 1
ATOM 2273 C C . ASP B 1 130 ? 3.383 -15.453 7.359 1 98.44 130 ASP B C 1
ATOM 2275 O O . ASP B 1 130 ? 3.617 -16.109 8.375 1 98.44 130 ASP B O 1
ATOM 2279 N N . SER B 1 131 ? 3.982 -14.281 7.16 1 98.19 131 SER B N 1
ATOM 2280 C CA . SER B 1 131 ? 5.031 -13.766 8.031 1 98.19 131 SER B CA 1
ATOM 2281 C C . SER B 1 131 ? 4.438 -12.961 9.188 1 98.19 131 SER B C 1
ATOM 2283 O O . SER B 1 131 ? 5.176 -12.414 10.016 1 98.19 131 SER B O 1
ATOM 2285 N N . GLY B 1 132 ? 3.074 -12.844 9.227 1 97.12 132 GLY B N 1
ATOM 2286 C CA . GLY B 1 132 ? 2.432 -12.008 10.227 1 97.12 132 GLY B CA 1
ATOM 2287 C C . GLY B 1 132 ? 2.508 -10.523 9.906 1 97.12 132 GLY B C 1
ATOM 2288 O O . GLY B 1 132 ? 2.684 -9.695 10.797 1 97.12 132 GLY B O 1
ATOM 2289 N N . LYS B 1 133 ? 2.502 -10.234 8.562 1 97.44 133 LYS B N 1
ATOM 2290 C CA . LYS B 1 133 ? 2.461 -8.867 8.055 1 97.44 133 LYS B CA 1
ATOM 2291 C C . LYS B 1 133 ? 3.723 -8.102 8.445 1 97.44 133 LYS B C 1
ATOM 2293 O O . LYS B 1 133 ? 3.641 -6.965 8.922 1 97.44 133 LYS B O 1
ATOM 2298 N N . LYS B 1 134 ? 4.848 -8.781 8.188 1 97.06 134 LYS B N 1
ATOM 2299 C CA . LYS B 1 134 ? 6.156 -8.172 8.406 1 97.06 134 LYS B CA 1
ATOM 2300 C C . LYS B 1 134 ? 6.715 -7.59 7.113 1 97.06 134 LYS B C 1
ATOM 2302 O O . LYS B 1 134 ? 7.121 -8.336 6.219 1 97.06 134 LYS B O 1
ATOM 2307 N N . LEU B 1 135 ? 6.859 -6.316 7.105 1 97.06 135 LEU B N 1
ATOM 2308 C CA . LEU B 1 135 ? 7.27 -5.652 5.875 1 97.06 135 LEU B CA 1
ATOM 2309 C C . LEU B 1 135 ? 8.703 -6.027 5.508 1 97.06 135 LEU B C 1
ATOM 2311 O O . LEU B 1 135 ? 9.023 -6.195 4.328 1 97.06 135 LEU B O 1
ATOM 2315 N N . GLU B 1 136 ? 9.555 -6.137 6.488 1 95.81 136 GLU B N 1
ATOM 2316 C CA . GLU B 1 136 ? 10.961 -6.453 6.238 1 95.81 136 GLU B CA 1
ATOM 2317 C C . GLU B 1 136 ? 11.109 -7.805 5.543 1 95.81 136 GLU B C 1
ATOM 2319 O O . GLU B 1 136 ? 11.992 -7.984 4.707 1 95.81 136 GLU B O 1
ATOM 2324 N N . THR B 1 137 ? 10.258 -8.727 5.922 1 97.81 137 THR B N 1
ATOM 2325 C CA . THR B 1 137 ? 10.273 -10.047 5.297 1 97.81 137 THR B CA 1
ATOM 2326 C C . THR B 1 137 ? 9.883 -9.945 3.824 1 97.81 137 THR B C 1
ATOM 2328 O O . THR B 1 137 ? 10.516 -10.562 2.965 1 97.81 137 THR B O 1
ATOM 2331 N N . VAL B 1 138 ? 8.891 -9.148 3.59 1 98.31 138 VAL B N 1
ATOM 2332 C CA . VAL B 1 138 ? 8.445 -8.977 2.213 1 98.31 138 VAL B CA 1
ATOM 2333 C C . VAL B 1 138 ? 9.523 -8.258 1.405 1 98.31 138 VAL B C 1
ATOM 2335 O O . VAL B 1 138 ? 9.742 -8.57 0.233 1 98.31 138 VAL B O 1
ATOM 2338 N N . CYS B 1 139 ? 10.164 -7.301 2.014 1 96.94 139 CYS B N 1
ATOM 2339 C CA . CYS B 1 139 ? 11.242 -6.574 1.356 1 96.94 139 CYS B CA 1
ATOM 2340 C C . CYS B 1 139 ? 12.328 -7.531 0.875 1 96.94 139 CYS B C 1
ATOM 2342 O O . CYS B 1 139 ? 12.75 -7.465 -0.28 1 96.94 139 CYS B O 1
ATOM 2344 N N . ALA B 1 140 ? 12.742 -8.398 1.72 1 97.5 140 ALA B N 1
ATOM 2345 C CA . ALA B 1 140 ? 13.781 -9.367 1.379 1 97.5 140 ALA B CA 1
ATOM 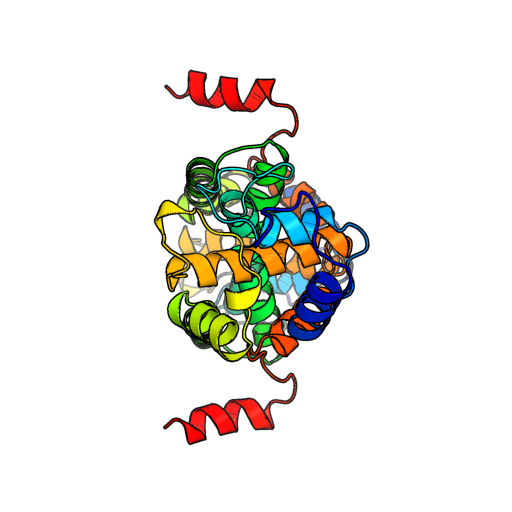2346 C C . ALA B 1 140 ? 13.344 -10.258 0.22 1 97.5 140 ALA B C 1
ATOM 2348 O O . ALA B 1 140 ? 14.125 -10.516 -0.701 1 97.5 140 ALA B O 1
ATOM 2349 N N . SER B 1 141 ? 12.133 -10.672 0.268 1 98.31 141 SER B N 1
ATOM 2350 C CA . SER B 1 141 ? 11.617 -11.547 -0.783 1 98.31 141 SER B CA 1
ATOM 2351 C C . SER B 1 141 ? 11.492 -10.797 -2.107 1 98.31 141 SER B C 1
ATOM 2353 O O . SER B 1 141 ? 11.781 -11.359 -3.168 1 98.31 141 SER B O 1
ATOM 2355 N N . ALA B 1 142 ? 10.961 -9.562 -2.051 1 97.94 142 ALA B N 1
ATOM 2356 C CA . ALA B 1 142 ? 10.859 -8.758 -3.262 1 97.94 142 ALA B CA 1
ATOM 2357 C C . ALA B 1 142 ? 12.219 -8.586 -3.932 1 97.94 142 ALA B C 1
ATOM 2359 O O . ALA B 1 142 ? 12.336 -8.719 -5.152 1 97.94 142 ALA B O 1
ATOM 2360 N N . GLN B 1 143 ? 13.203 -8.336 -3.135 1 96.38 143 GLN B N 1
ATOM 2361 C CA . GLN B 1 143 ? 14.555 -8.203 -3.67 1 96.38 143 GLN B CA 1
ATOM 2362 C C . GLN B 1 143 ? 15.023 -9.516 -4.297 1 96.38 143 GLN B C 1
ATOM 2364 O O . GLN B 1 143 ? 15.617 -9.508 -5.379 1 96.38 143 GLN B O 1
ATOM 2369 N N . ARG B 1 144 ? 14.75 -10.57 -3.59 1 96.88 144 ARG B N 1
ATOM 2370 C CA . ARG B 1 144 ? 15.102 -11.891 -4.105 1 96.88 144 ARG B CA 1
ATOM 2371 C C . ARG B 1 144 ? 14.438 -12.148 -5.449 1 96.88 144 ARG B C 1
ATOM 2373 O O . ARG B 1 144 ? 15.008 -12.812 -6.316 1 96.88 144 ARG B O 1
ATOM 2380 N N . MET B 1 145 ? 13.289 -11.586 -5.645 1 97.44 145 MET B N 1
ATOM 2381 C CA . MET B 1 145 ? 12.523 -11.789 -6.871 1 97.44 145 MET B CA 1
ATOM 2382 C C . MET B 1 145 ? 12.898 -10.758 -7.93 1 97.44 145 MET B C 1
ATOM 2384 O O . MET B 1 145 ? 12.242 -10.664 -8.969 1 97.44 145 MET B O 1
ATOM 2388 N N . GLY B 1 146 ? 13.859 -9.93 -7.617 1 95.88 146 GLY B N 1
ATOM 2389 C CA . GLY B 1 146 ? 14.445 -9.086 -8.648 1 95.88 146 GLY B CA 1
ATOM 2390 C C . GLY B 1 146 ? 13.914 -7.664 -8.625 1 95.88 146 GLY B C 1
ATOM 2391 O O . GLY B 1 146 ? 14.164 -6.891 -9.555 1 95.88 146 GLY B O 1
ATOM 2392 N N . ILE B 1 147 ? 13.148 -7.332 -7.664 1 93.06 147 ILE B N 1
ATOM 2393 C CA . ILE B 1 147 ? 12.664 -5.961 -7.547 1 93.06 147 ILE B CA 1
ATOM 2394 C C . ILE B 1 147 ? 13.711 -5.102 -6.848 1 93.06 147 ILE B C 1
ATOM 2396 O O . ILE B 1 147 ? 14.031 -5.332 -5.68 1 93.06 147 ILE B O 1
ATOM 2400 N N . PRO B 1 148 ? 14.125 -4.086 -7.535 1 88.19 148 PRO B N 1
ATOM 2401 C CA . PRO B 1 148 ? 15.172 -3.26 -6.938 1 88.19 148 PRO B CA 1
ATOM 2402 C C . PRO B 1 148 ? 14.641 -2.316 -5.859 1 88.19 148 PRO B C 1
ATOM 2404 O O . PRO B 1 148 ? 13.641 -1.632 -6.078 1 88.19 148 PRO B O 1
ATOM 2407 N N . LEU B 1 149 ? 15.18 -2.463 -4.711 1 84.62 149 LEU B N 1
ATOM 2408 C CA . LEU B 1 149 ? 14.82 -1.538 -3.643 1 84.62 149 LEU B CA 1
ATOM 2409 C C . LEU B 1 149 ? 15.977 -0.594 -3.332 1 84.62 149 LEU B C 1
ATOM 2411 O O . LEU B 1 149 ? 17.141 -0.986 -3.41 1 84.62 149 LEU B O 1
ATOM 2415 N N . ALA B 1 150 ? 15.578 0.712 -3.314 1 72.56 150 ALA B N 1
ATOM 2416 C CA . ALA B 1 150 ? 16.562 1.762 -3.086 1 72.56 150 ALA B CA 1
ATOM 2417 C C . ALA B 1 150 ? 17.516 1.384 -1.952 1 72.56 150 ALA B C 1
ATOM 2419 O O . ALA B 1 150 ? 17.094 0.782 -0.96 1 72.56 150 ALA B O 1
ATOM 2420 N N . ASP B 1 151 ? 18.75 1.279 -2.471 1 63.38 151 ASP B N 1
ATOM 2421 C CA . ASP B 1 151 ? 19.766 1.008 -1.458 1 63.38 151 ASP B CA 1
ATOM 2422 C C . ASP B 1 151 ? 19.969 2.213 -0.542 1 63.38 151 ASP B C 1
ATOM 2424 O O . ASP B 1 151 ? 19.844 3.359 -0.981 1 63.38 151 ASP B O 1
ATOM 2428 N N . ARG B 1 152 ? 19.578 2.023 0.774 1 53.91 152 ARG B N 1
ATOM 2429 C CA . ARG B 1 152 ? 19.844 3.09 1.735 1 53.91 152 ARG B CA 1
ATOM 2430 C C . ARG B 1 152 ? 21.188 3.738 1.482 1 53.91 152 ARG B C 1
ATOM 2432 O O . ARG B 1 152 ? 21.547 4.719 2.139 1 53.91 152 ARG B O 1
ATOM 2439 N N . ASN B 1 153 ? 21.969 3.127 0.732 1 44.91 153 ASN B N 1
ATOM 2440 C CA . ASN B 1 153 ? 23.266 3.727 0.41 1 44.91 153 ASN B CA 1
ATOM 2441 C C . ASN B 1 153 ? 23.172 4.633 -0.813 1 44.91 153 ASN B C 1
ATOM 2443 O O . ASN B 1 153 ? 22.969 4.156 -1.931 1 44.91 153 ASN B O 1
ATOM 2447 N N . PRO B 1 154 ? 23.031 5.922 -0.641 1 43.84 154 PRO B N 1
ATOM 2448 C CA . PRO B 1 154 ? 22.875 6.957 -1.663 1 43.84 154 PRO B CA 1
ATOM 2449 C C . PRO B 1 154 ? 23.781 6.734 -2.873 1 43.84 154 PRO B C 1
ATOM 2451 O O . PRO B 1 154 ? 23.438 7.145 -3.986 1 43.84 154 PRO B O 1
ATOM 2454 N N . ASP B 1 155 ? 24.891 6.324 -2.732 1 42.44 155 ASP B N 1
ATOM 2455 C CA . ASP B 1 155 ? 25.891 6.305 -3.803 1 42.44 155 ASP B CA 1
ATOM 2456 C C . ASP B 1 155 ? 25.406 5.453 -4.977 1 42.44 155 ASP B C 1
ATOM 2458 O O . ASP B 1 155 ? 25.688 5.766 -6.133 1 42.44 155 ASP B O 1
ATOM 2462 N N . LEU B 1 156 ? 24.812 4.406 -4.73 1 40.53 156 LEU B N 1
ATOM 2463 C CA . LEU B 1 156 ? 24.531 3.492 -5.828 1 40.53 156 LEU B CA 1
ATOM 2464 C C . LEU B 1 156 ? 23.328 3.98 -6.648 1 40.53 156 LEU B C 1
ATOM 2466 O O . LEU B 1 156 ? 23.328 3.85 -7.875 1 40.53 156 LEU B O 1
ATOM 2470 N N . THR B 1 157 ? 22.266 4.406 -6.086 1 41.59 157 THR B N 1
ATOM 2471 C CA . THR B 1 157 ? 21.062 4.766 -6.836 1 41.59 157 THR B CA 1
ATOM 2472 C C . THR B 1 157 ? 21.312 6.004 -7.691 1 41.59 157 THR B C 1
ATOM 2474 O O . THR B 1 157 ? 20.719 6.156 -8.758 1 41.59 157 THR B O 1
ATOM 2477 N N . GLN B 1 158 ? 21.969 6.984 -7.273 1 41.81 158 GLN B N 1
ATOM 2478 C CA . GLN B 1 158 ? 22.406 8.078 -8.133 1 41.81 158 GLN B CA 1
ATOM 2479 C C . GLN B 1 158 ? 23.172 7.551 -9.352 1 41.81 158 GLN B C 1
ATOM 2481 O O . GLN B 1 158 ? 23.188 8.188 -10.398 1 41.81 158 GLN B O 1
ATOM 2486 N N . ARG B 1 159 ? 24.062 6.621 -9.125 1 35.5 159 ARG B N 1
ATOM 2487 C CA . ARG B 1 159 ? 24.891 6.078 -10.203 1 35.5 159 ARG B CA 1
ATOM 2488 C C . ARG B 1 159 ? 24.031 5.297 -11.203 1 35.5 159 ARG B C 1
ATOM 2490 O O . ARG B 1 159 ? 24.375 5.227 -12.383 1 35.5 159 ARG B O 1
ATOM 2497 N N . LEU B 1 160 ? 23.047 4.578 -10.75 1 37.66 160 LEU B N 1
ATOM 2498 C CA . LEU B 1 160 ? 22.25 3.854 -11.742 1 37.66 160 LEU B CA 1
ATOM 2499 C C . LEU B 1 160 ? 21.438 4.816 -12.602 1 37.66 160 LEU B C 1
ATOM 2501 O O . LEU B 1 160 ? 21.25 4.582 -13.797 1 37.66 160 LEU B O 1
ATOM 2505 N N . ASP B 1 161 ? 20.844 5.848 -12.07 1 37.56 161 ASP B N 1
ATOM 2506 C CA . ASP B 1 161 ? 20.234 6.879 -12.898 1 37.56 161 ASP B CA 1
ATOM 2507 C C . ASP B 1 161 ? 21.25 7.484 -13.867 1 37.56 161 ASP B C 1
ATOM 2509 O O . ASP B 1 161 ? 20.891 7.852 -14.992 1 37.56 161 ASP B O 1
ATOM 2513 N N . ALA B 1 162 ? 22.469 7.742 -13.453 1 36.88 162 ALA B N 1
ATOM 2514 C CA . ALA B 1 162 ? 23.484 8.258 -14.359 1 36.88 162 ALA B CA 1
ATOM 2515 C C . ALA B 1 162 ? 23.828 7.234 -15.438 1 36.88 162 ALA B C 1
ATOM 2517 O O . ALA B 1 162 ? 24.328 7.594 -16.516 1 36.88 162 ALA B O 1
ATOM 2518 N N . LEU B 1 163 ? 23.688 5.957 -15.078 1 34.75 163 LEU B N 1
ATOM 2519 C CA . LEU B 1 163 ? 24.047 4.988 -16.109 1 34.75 163 LEU B CA 1
ATOM 2520 C C . LEU B 1 163 ? 22.938 4.871 -17.156 1 34.75 163 LEU B C 1
ATOM 2522 O O . LEU B 1 163 ? 23.172 4.387 -18.266 1 34.75 163 LEU B O 1
ATOM 2526 N N . GLU B 1 164 ? 21.641 4.922 -16.641 1 36.06 164 GLU B N 1
ATOM 2527 C CA . GLU B 1 164 ? 20.688 4.723 -17.719 1 36.06 164 GLU B CA 1
ATOM 2528 C C . GLU B 1 164 ? 20.484 6.008 -18.531 1 36.06 164 GLU B C 1
ATOM 2530 O O . GLU B 1 164 ? 19.719 6.027 -19.5 1 36.06 164 GLU B O 1
ATOM 2535 N N . TYR B 1 165 ? 20.938 7.25 -17.984 1 28.95 165 TYR B N 1
ATOM 2536 C CA . TYR B 1 165 ? 21.078 8.211 -19.062 1 28.95 165 TYR B CA 1
ATOM 2537 C C . TYR B 1 165 ? 22.406 8.016 -19.797 1 28.95 165 TYR B C 1
ATOM 2539 O O . TYR B 1 165 ? 23.422 7.691 -19.156 1 28.95 165 TYR B O 1
#

pLDDT: mean 88.81, std 17.72, range [28.95, 98.81]

Foldseek 3Di:
DPPDPADDPVLQVLVCQLLVHHFPDRLLVLQLQEDPPAPDRPSHHLQVLLVVLLVLVLCLALVLVVLLVDDPVVSVVLSCVLSPLQNLLVLCVVSPVLVNHHDHVVCVSDQDSNNSSSSSSSVLSSQCVRVVNDSVSSNSSSVSSPRDHDDSPNPVVVVVVVVVD/DPPDPADDPVLQVLVCQLLVHHFPDRLLVLQLQEDPPAPDRPSHHLQVLLVVLLVLVLCLALVLVVLLVDDPVVSVVLSCVLSPLQNLLVLCVVSPVLVNHRDHVVCVSDQDSNNSSSSSSSVLSSQCVRVVNDSVSSNSSSVSSPRDHDDSPVPPVVVVVVVVD

Sequence (330 aa):
MSRHSSFSVQEKSAVEEIVGYRFENEGYLLRALTAKGCEFAPHGTNDRLAVPGATVLNLVIVDTAHDTGLGKELMDRERQKWASKSFIARQGFARGLDNYLRISQSCQGHCSSDQMATAVEALIAAIWLDSGKKLETVCASAQRMGIPLADRNPDLTQRLDALEYMSRHSSFSVQEKSAVEEIVGYRFENEGYLLRALTAKGCEFAPHGTNDRLAVPGATVLNLVIVDTAHDTGLGKELMDRERQKWASKSFIARQGFARGLDNYLRISQSCQGHCSSDQMATAVEALIAAIWLDSGKKLETVCASAQRMGIPLADRNPDLTQRLDALEY

Radius of gyration: 21.29 Å; Cα contacts (8 Å, |Δi|>4): 516; chains: 2; bounding box: 55×68×47 Å

Solvent-accessible surface area (backbone atoms only — not comparable to full-atom values): 17456 Å² total; per-residue (Å²): 130,85,88,58,99,57,72,51,73,67,56,47,52,52,49,26,59,49,37,64,49,83,74,84,54,60,58,40,57,53,12,12,32,20,38,71,77,33,89,80,49,96,66,37,44,12,62,50,45,16,54,39,7,46,34,50,51,45,32,48,38,30,49,39,27,50,74,56,65,51,52,51,68,57,37,49,50,47,37,57,52,61,64,24,53,70,48,40,12,50,36,37,55,77,66,51,49,66,81,66,48,41,62,27,74,91,48,70,83,59,77,50,58,67,57,39,21,38,30,54,22,4,41,46,27,28,47,24,59,68,61,70,60,36,65,69,61,40,43,55,19,41,44,56,45,66,41,82,58,56,50,75,51,63,71,57,56,60,47,50,57,55,63,76,93,130,84,87,56,100,56,73,52,71,66,56,47,50,52,51,26,59,49,38,62,51,84,72,83,54,59,57,40,56,54,13,14,32,20,37,71,76,33,88,78,51,94,68,37,45,12,62,49,47,17,54,40,5,47,34,49,51,44,30,49,39,29,47,38,26,49,73,56,66,52,52,50,70,56,36,51,50,47,38,56,53,61,64,25,52,71,49,40,13,49,36,37,55,76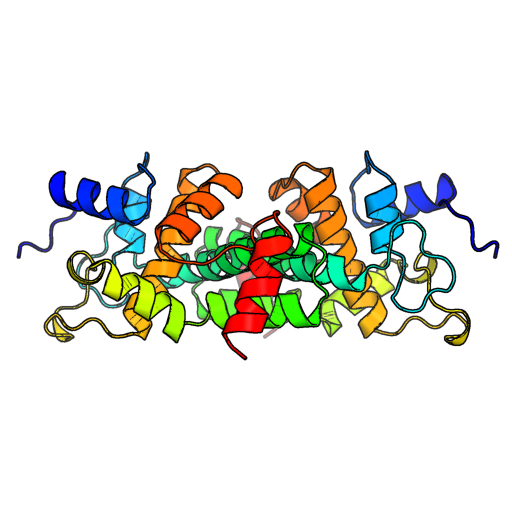,69,49,48,67,82,65,49,41,61,29,74,91,50,69,83,60,76,48,57,66,57,38,22,38,30,52,22,4,42,48,27,26,48,25,59,69,63,71,62,35,65,69,60,40,44,54,19,41,42,55,45,67,39,84,57,56,52,75,50,66,71,56,58,61,48,51,58,56,61,76,92

Nearest PDB structures (foldseek):
  3o2r-assembly2_D  TM=8.603E-01  e=1.753E-05  Campylobacter jejuni subsp. jejuni NCTC 11168 = ATCC 700819
  3n3w-assembly1_B  TM=8.320E-01  e=2.478E-05  Campylobacter jejuni subsp. jejuni NCTC 11168 = ATCC 700819
  1rc7-assembly1_A  TM=6.969E-01  e=3.866E-05  Aquifex aeolicus
  1yyw-assembly1_B  TM=7.258E-01  e=1.147E-04  Aquifex aeolicus
  5mrc-assembly1_9  TM=7.079E-01  e=2.850E-03  Saccharomyces cerevisiae

Secondary structure (DSSP, 8-state):
----SS--HHHHHHHHHHHT---S-HHHHHHHTB-TT-S--TT--HHHHHHHHHHHHHHHHHHHHHHTT--HHHHHHHHHHHT-HHHHHHHHHHTTGGGT-B--GGGTTPPPHHHHHHHHHHHHHHHHHHTTS-HHHHHHHHHHTT-----SSHHHHHHHHHHH-/----SS--HHHHHHHHHHHT---S-HHHHHHHTB-TT-S--TT--HHHHHHHHHHHHHHHHHHHHHHTT--HHHHHHHHHHHT-HHHHHHHHHHTTGGGT-B--GGGTTPPPHHHHHHHHHHHHHHHHHHTTS-HHHHHHHHHHTT-----SSHHHHHHHHHHH-

Organism: Penicillium oxalicum (strain 114-2 / CGMCC 5302) (NCBI:txid933388)